Protein AF-A0A645BX93-F1 (afdb_monomer)

Secondary structure (DSSP, 8-state):
--------EEEEEEEEE-SSS-EEEEEEEEEHHHHHHHHHSGGGS--SSGGGHHHHHHHHHHHHHHHS------S-HHHHB-TTS-B--PPEEPPEEEEEEEEETTTTEEEEEEEEPTTS--HHHHHHTT---EEEEEEEEEEETTT-SBGGG-S--TTTSTT--EEEEEEEEEEEESS---

Structure (mmCIF, N/CA/C/O backbone):
data_AF-A0A645BX93-F1
#
_entry.id   AF-A0A645BX93-F1
#
loop_
_atom_site.group_PDB
_atom_site.id
_atom_site.type_symbol
_atom_site.label_atom_id
_atom_site.label_alt_id
_atom_site.label_comp_id
_atom_site.label_asym_id
_atom_site.label_entity_id
_atom_site.label_seq_id
_atom_site.pdbx_PDB_ins_code
_atom_site.Cartn_x
_atom_site.Cartn_y
_atom_site.Cartn_z
_atom_site.occupancy
_atom_site.B_iso_or_equiv
_atom_site.auth_seq_id
_atom_site.auth_comp_id
_atom_site.auth_asym_id
_atom_site.auth_atom_id
_atom_site.pdbx_PDB_model_num
ATOM 1 N N . MET A 1 1 ? -32.153 24.827 -11.943 1.00 32.56 1 MET A N 1
ATOM 2 C CA . MET A 1 1 ? -30.800 25.309 -11.587 1.00 32.56 1 MET A CA 1
ATOM 3 C C . MET A 1 1 ? -30.220 24.332 -10.576 1.00 32.56 1 MET A C 1
ATOM 5 O O . MET A 1 1 ? -30.596 24.395 -9.417 1.00 32.56 1 MET A O 1
ATOM 9 N N . GLY A 1 2 ? -29.426 23.358 -11.029 1.00 37.53 2 GLY A N 1
ATOM 10 C CA . GLY A 1 2 ? -28.787 22.378 -10.145 1.00 37.53 2 GLY A CA 1
ATOM 11 C C . GLY A 1 2 ? -27.535 22.984 -9.520 1.00 37.53 2 GLY A C 1
ATOM 12 O O . GLY A 1 2 ? -26.704 23.539 -10.239 1.00 37.53 2 GLY A O 1
ATOM 13 N N . ALA A 1 3 ? -27.425 22.930 -8.195 1.00 40.00 3 ALA A N 1
ATOM 14 C CA . ALA A 1 3 ? -26.205 23.313 -7.502 1.00 40.00 3 ALA A CA 1
ATOM 15 C C . ALA A 1 3 ? -25.051 22.420 -7.990 1.00 40.00 3 ALA A C 1
ATOM 17 O O . ALA A 1 3 ? -25.189 21.201 -8.059 1.00 40.00 3 ALA A O 1
ATOM 18 N N . LYS A 1 4 ? -23.920 23.030 -8.361 1.00 47.31 4 LYS A N 1
ATOM 19 C CA . LYS A 1 4 ? -22.664 22.316 -8.615 1.00 47.31 4 LYS A CA 1
ATOM 20 C C . LYS A 1 4 ? -22.201 21.709 -7.287 1.00 47.31 4 LYS A C 1
ATOM 22 O O . LYS A 1 4 ? -21.618 22.425 -6.477 1.00 47.31 4 LYS A O 1
ATOM 27 N N . GLY A 1 5 ? -22.506 20.432 -7.059 1.00 50.66 5 GLY A N 1
ATOM 28 C CA . GLY A 1 5 ? -22.047 19.681 -5.891 1.00 50.66 5 GLY A CA 1
ATOM 29 C C . GLY A 1 5 ? -20.522 19.699 -5.822 1.00 50.66 5 GLY A C 1
ATOM 30 O O . GLY A 1 5 ? -19.827 19.327 -6.769 1.00 50.66 5 GLY A O 1
ATOM 31 N N . THR A 1 6 ? -19.990 20.231 -4.731 1.00 53.94 6 THR A N 1
ATOM 32 C CA . THR A 1 6 ? -18.558 20.294 -4.452 1.00 53.94 6 THR A CA 1
ATOM 33 C C . THR A 1 6 ? -18.015 18.883 -4.239 1.00 53.94 6 THR A C 1
ATOM 35 O O . THR A 1 6 ? -18.402 18.209 -3.289 1.00 53.94 6 THR A O 1
ATOM 38 N N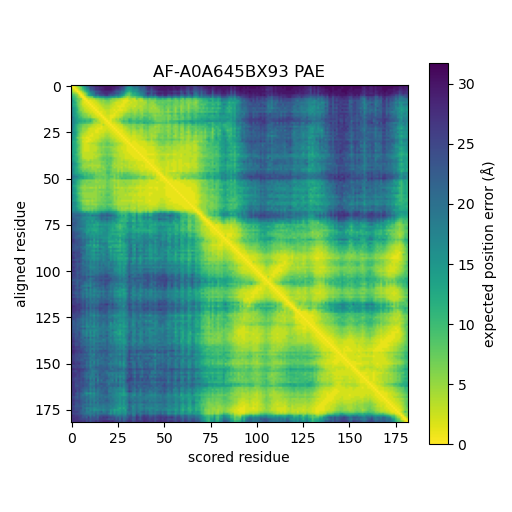 . ASN A 1 7 ? -17.099 18.448 -5.111 1.00 70.62 7 ASN A N 1
ATOM 39 C CA . ASN A 1 7 ? -16.466 17.127 -5.082 1.00 70.62 7 ASN A CA 1
ATOM 40 C C . ASN A 1 7 ? -15.439 17.012 -3.937 1.00 70.62 7 ASN A C 1
ATOM 42 O O . ASN A 1 7 ? -14.233 16.962 -4.165 1.00 70.62 7 ASN A O 1
ATOM 46 N N . TRP A 1 8 ? -15.907 17.109 -2.694 1.00 79.94 8 TRP A N 1
ATOM 47 C CA . TRP A 1 8 ? -15.068 17.106 -1.500 1.00 79.94 8 TRP A CA 1
ATOM 48 C C . TRP A 1 8 ? -15.120 15.727 -0.859 1.00 79.94 8 TRP A C 1
ATOM 50 O O . TRP A 1 8 ? -16.197 15.161 -0.663 1.00 79.94 8 TRP A O 1
ATOM 60 N N . THR A 1 9 ? -13.951 15.198 -0.516 1.00 78.25 9 THR A N 1
ATOM 61 C CA . THR A 1 9 ? -13.812 13.968 0.263 1.00 78.25 9 THR A CA 1
ATOM 62 C C . THR A 1 9 ? -13.388 14.305 1.683 1.00 78.25 9 THR A C 1
ATOM 64 O O . THR A 1 9 ? -12.537 15.174 1.878 1.00 78.25 9 THR A O 1
ATOM 67 N N . LEU A 1 10 ? -13.933 13.601 2.668 1.00 80.69 10 LEU A N 1
ATOM 68 C CA . LEU A 1 10 ? -13.544 13.729 4.071 1.00 80.69 10 LEU A CA 1
ATOM 69 C C . LEU A 1 10 ? -13.037 12.377 4.581 1.00 80.69 10 LEU A C 1
ATOM 71 O O . LEU A 1 10 ? -13.563 11.328 4.214 1.00 80.69 10 LEU A O 1
ATOM 75 N N . CYS A 1 11 ? -12.010 12.422 5.428 1.00 82.62 11 CYS A N 1
ATOM 76 C CA . CYS A 1 11 ? -11.501 11.279 6.173 1.00 82.62 11 CYS A CA 1
ATOM 77 C C . CYS A 1 11 ? -11.553 11.608 7.664 1.00 82.62 11 CYS A C 1
ATOM 79 O O . CYS A 1 11 ? -11.045 12.652 8.077 1.00 82.62 11 CYS A O 1
ATOM 81 N N . TYR A 1 12 ? -12.154 10.736 8.468 1.00 80.44 12 TYR A N 1
ATOM 82 C CA . TYR A 1 12 ? -12.154 10.873 9.920 1.00 80.44 12 TYR A CA 1
ATOM 83 C C . TYR A 1 12 ? -12.117 9.508 10.607 1.00 80.44 12 TYR A C 1
ATOM 85 O O . TYR A 1 12 ? -12.494 8.482 10.040 1.00 80.44 12 TYR A O 1
ATOM 93 N N . ASN A 1 13 ? -11.659 9.513 11.856 1.00 81.69 13 ASN A N 1
ATOM 94 C CA . ASN A 1 13 ? -11.632 8.341 12.717 1.00 81.69 13 ASN A CA 1
ATOM 95 C C . ASN A 1 13 ? -12.347 8.676 14.019 1.00 81.69 13 ASN A C 1
ATOM 97 O O . ASN A 1 13 ? -12.067 9.715 14.616 1.00 81.69 13 ASN A O 1
ATOM 101 N N . ILE A 1 14 ? -13.234 7.790 14.466 1.00 77.00 14 ILE A N 1
ATOM 102 C CA . ILE A 1 14 ? -13.830 7.871 15.799 1.00 77.00 14 ILE A CA 1
ATOM 103 C C . ILE A 1 14 ? -13.406 6.633 16.579 1.00 77.00 14 ILE A C 1
ATOM 105 O O . ILE A 1 14 ? -13.521 5.515 16.076 1.00 77.00 14 ILE A O 1
ATOM 109 N N . ALA A 1 15 ? -12.881 6.847 17.783 1.00 80.44 15 ALA A N 1
ATOM 110 C CA . ALA A 1 15 ? -12.444 5.792 18.684 1.00 80.44 15 ALA A CA 1
ATOM 111 C C . ALA A 1 15 ? -13.303 5.799 19.951 1.00 80.44 15 ALA A C 1
ATOM 113 O O . ALA A 1 15 ? -13.570 6.863 20.514 1.00 80.44 15 ALA A O 1
ATOM 114 N N . PHE A 1 16 ? -13.715 4.615 20.398 1.00 78.19 16 PHE A N 1
ATOM 115 C CA . PHE A 1 16 ? -14.495 4.425 21.616 1.00 78.19 16 PHE A CA 1
ATOM 116 C C . PHE A 1 16 ? -13.835 3.349 22.482 1.00 78.19 16 PHE A C 1
ATOM 118 O O . PHE A 1 16 ? -13.636 2.234 21.993 1.00 78.19 16 PHE A O 1
ATOM 125 N N . PRO A 1 17 ? -13.503 3.635 23.751 1.00 76.69 17 PRO A N 1
ATOM 126 C CA . PRO A 1 17 ? -12.975 2.619 24.650 1.00 76.69 17 PRO A CA 1
ATOM 127 C C . PRO A 1 17 ? -14.057 1.573 24.939 1.00 76.69 17 PRO A C 1
ATOM 129 O O . PRO A 1 17 ? -15.186 1.914 25.291 1.00 76.69 17 PRO A O 1
ATOM 132 N N . LEU A 1 18 ? -13.707 0.300 24.785 1.00 71.75 18 LEU A N 1
ATOM 133 C CA . LEU A 1 18 ? -14.564 -0.836 25.119 1.00 71.75 18 LEU A CA 1
ATOM 134 C C . LEU A 1 18 ? -14.339 -1.269 26.574 1.00 71.75 18 LEU A C 1
ATOM 136 O O . LEU A 1 18 ? -15.286 -1.534 27.309 1.00 71.75 18 LEU A O 1
ATOM 140 N N . ASP A 1 19 ? -13.069 -1.331 26.976 1.00 76.81 19 ASP A N 1
ATOM 141 C CA . ASP A 1 19 ? -12.594 -1.597 28.333 1.00 76.81 19 ASP A CA 1
ATOM 142 C C . ASP A 1 19 ? -11.183 -0.997 28.519 1.00 76.81 19 ASP A C 1
ATOM 144 O O . ASP A 1 19 ? -10.800 -0.090 27.781 1.00 76.81 19 ASP A O 1
ATOM 148 N N . LYS A 1 20 ? -10.421 -1.448 29.528 1.00 78.12 20 LYS A N 1
ATOM 149 C CA . LYS A 1 20 ? -9.085 -0.905 29.831 1.00 78.12 20 LYS A CA 1
ATOM 150 C C . LYS A 1 20 ? -8.070 -1.087 28.700 1.00 78.12 20 LYS A C 1
ATOM 152 O O . LYS A 1 20 ? -7.189 -0.242 28.580 1.00 78.12 20 LYS A O 1
ATOM 157 N N . ASP A 1 21 ? -8.197 -2.149 27.907 1.00 81.50 21 ASP A N 1
ATOM 158 C CA . ASP A 1 21 ? -7.158 -2.568 26.958 1.00 81.50 21 ASP A CA 1
ATOM 159 C C . ASP A 1 21 ? -7.658 -2.609 25.506 1.00 81.50 21 ASP A C 1
ATOM 161 O O . ASP A 1 21 ? -6.879 -2.854 24.583 1.00 81.50 21 ASP A O 1
ATOM 165 N N . ARG A 1 22 ? -8.958 -2.387 25.280 1.00 75.62 22 ARG A N 1
ATOM 166 C CA . ARG A 1 22 ? -9.585 -2.483 23.959 1.00 75.62 22 ARG A CA 1
ATOM 167 C C . ARG A 1 22 ? -10.363 -1.224 23.611 1.00 75.62 22 ARG A C 1
ATOM 169 O O . ARG A 1 22 ? -11.087 -0.672 24.435 1.00 75.62 22 ARG A O 1
ATOM 176 N N . GLU A 1 23 ? -10.287 -0.831 22.345 1.00 79.38 23 GLU A N 1
ATOM 177 C CA . GLU A 1 23 ? -11.099 0.233 21.756 1.00 79.38 23 GLU A CA 1
ATOM 178 C C . GLU A 1 23 ? -11.668 -0.201 20.403 1.00 79.38 23 GLU A C 1
ATOM 180 O O . GLU A 1 23 ? -11.079 -1.014 19.688 1.00 79.38 23 GLU A O 1
ATOM 185 N N . ILE A 1 24 ? -12.820 0.357 20.047 1.00 72.56 24 ILE A N 1
ATOM 186 C CA . ILE A 1 24 ? -13.409 0.238 18.717 1.00 72.56 24 ILE A CA 1
ATOM 187 C C . ILE A 1 24 ? -13.016 1.477 17.926 1.00 72.56 24 ILE A C 1
ATOM 189 O O . ILE A 1 24 ? -13.252 2.597 18.377 1.00 72.56 24 ILE A O 1
ATOM 193 N N . ARG A 1 25 ? -12.455 1.274 16.730 1.00 76.69 25 ARG A N 1
ATOM 194 C CA . ARG A 1 25 ? -12.182 2.345 15.769 1.00 76.69 25 ARG A CA 1
ATOM 195 C C . ARG A 1 25 ? -13.097 2.226 14.565 1.00 76.69 25 ARG A C 1
ATOM 197 O O . ARG A 1 25 ? -13.150 1.182 13.923 1.00 76.69 25 ARG A O 1
ATOM 204 N N . ILE A 1 26 ? -13.760 3.328 14.241 1.00 73.62 26 ILE A N 1
ATOM 205 C CA . ILE A 1 26 ? -14.519 3.493 13.006 1.00 73.62 26 ILE A CA 1
ATOM 206 C C . ILE A 1 26 ? -13.749 4.482 12.137 1.00 73.62 26 ILE A C 1
ATOM 208 O O . ILE A 1 26 ? -13.711 5.680 12.427 1.00 73.62 26 ILE A O 1
ATOM 212 N N . SER A 1 27 ? -13.120 3.964 11.087 1.00 78.81 27 SER A N 1
ATOM 213 C CA . SER A 1 27 ? -12.432 4.753 10.067 1.00 78.81 27 SER A CA 1
ATOM 214 C C . SER A 1 27 ? -13.376 4.995 8.903 1.00 78.81 27 SER A C 1
ATOM 216 O O . SER A 1 27 ? -13.900 4.046 8.325 1.00 78.81 27 SER A O 1
ATOM 218 N N . THR A 1 28 ? -13.599 6.260 8.560 1.00 78.50 28 THR A N 1
ATOM 219 C CA . THR A 1 28 ? -14.528 6.637 7.493 1.00 78.50 28 THR A CA 1
ATOM 220 C C . THR A 1 28 ? -13.816 7.506 6.466 1.00 78.50 28 THR A C 1
ATOM 222 O O . THR A 1 28 ? -13.159 8.481 6.828 1.00 78.50 28 THR A O 1
ATOM 225 N N . PHE A 1 29 ? -13.966 7.166 5.185 1.00 81.19 29 PHE A N 1
ATOM 226 C CA . PHE A 1 29 ? -13.483 7.948 4.050 1.00 81.19 29 PHE A CA 1
ATOM 227 C C . PHE A 1 29 ? -14.535 7.945 2.940 1.00 81.19 29 PHE A C 1
ATOM 229 O O . PHE A 1 29 ? -15.057 6.888 2.593 1.00 81.19 29 PHE A O 1
ATOM 236 N N . GLY A 1 30 ? -14.848 9.110 2.377 1.00 79.06 30 GLY A N 1
ATOM 237 C CA . GLY A 1 30 ? -15.792 9.189 1.265 1.00 79.06 30 GLY A CA 1
ATOM 238 C C . GLY A 1 30 ? -16.132 10.609 0.832 1.00 79.06 30 GLY A C 1
ATOM 239 O O . GLY A 1 30 ? -15.655 11.587 1.413 1.00 79.06 30 GLY A O 1
ATOM 240 N N . HIS A 1 31 ? -16.970 10.715 -0.200 1.00 84.31 31 HIS A N 1
ATOM 241 C CA . HIS A 1 31 ? -17.536 11.987 -0.647 1.00 84.31 31 HIS A CA 1
ATOM 242 C C . HIS A 1 31 ? -18.492 12.555 0.400 1.00 84.31 31 HIS A C 1
ATOM 244 O O . HIS A 1 31 ? -19.279 11.818 0.993 1.00 84.31 31 HIS A O 1
ATOM 250 N N . ILE A 1 32 ? -18.449 13.872 0.595 1.00 86.00 32 ILE A N 1
ATOM 251 C CA . ILE A 1 32 ? -19.186 14.547 1.667 1.00 86.00 32 ILE A CA 1
ATOM 252 C C . ILE A 1 32 ? -20.696 14.272 1.628 1.00 86.00 32 ILE A C 1
ATOM 254 O O . ILE A 1 32 ? -21.294 14.079 2.678 1.00 86.00 32 ILE A O 1
ATOM 258 N N . GLU A 1 33 ? -21.298 14.159 0.442 1.00 84.69 33 GLU A N 1
ATOM 259 C CA . GLU A 1 33 ? -22.726 13.846 0.281 1.00 84.69 33 GLU A CA 1
ATOM 260 C C . GLU A 1 33 ? -23.077 12.451 0.828 1.00 84.69 33 GLU A C 1
ATOM 262 O O . GLU A 1 33 ? -24.032 12.299 1.588 1.00 84.69 33 GLU A O 1
ATOM 267 N N . ALA A 1 34 ? -22.261 11.436 0.522 1.00 82.75 34 ALA A N 1
ATOM 268 C CA . ALA A 1 34 ? -22.441 10.085 1.057 1.00 82.75 34 ALA A CA 1
ATOM 269 C C . ALA A 1 34 ? -22.191 10.034 2.573 1.00 82.75 34 ALA A C 1
ATOM 271 O O . ALA A 1 34 ? -22.887 9.329 3.302 1.00 82.75 34 ALA A O 1
ATOM 272 N N . LEU A 1 35 ? -21.221 10.814 3.061 1.00 83.75 35 LEU A N 1
ATOM 273 C CA . LEU A 1 35 ? -20.906 10.886 4.486 1.00 83.75 35 LEU A CA 1
ATOM 274 C C . LEU A 1 35 ? -21.997 11.587 5.294 1.00 83.75 35 LEU A C 1
ATOM 276 O O . LEU A 1 35 ? -22.289 11.141 6.399 1.00 83.75 35 LEU A O 1
ATOM 280 N N . ILE A 1 36 ? -22.627 12.634 4.756 1.00 86.75 36 ILE A N 1
ATOM 281 C CA . ILE A 1 36 ? -23.789 13.273 5.386 1.00 86.75 36 ILE A CA 1
ATOM 282 C C . ILE A 1 36 ? -24.928 12.257 5.508 1.00 86.75 36 ILE A C 1
ATOM 284 O O . ILE A 1 36 ? -25.429 12.053 6.610 1.00 86.75 36 ILE A O 1
ATOM 288 N N . ASN A 1 37 ? -25.247 11.532 4.430 1.00 84.50 37 ASN A N 1
ATOM 289 C CA . ASN A 1 37 ? -26.279 10.489 4.462 1.00 84.50 37 ASN A CA 1
ATOM 290 C C . ASN A 1 37 ? -25.974 9.396 5.503 1.00 84.50 37 ASN A C 1
ATOM 292 O O . ASN A 1 37 ? -26.878 8.903 6.179 1.00 84.50 37 ASN A O 1
ATOM 296 N N . TRP A 1 38 ? -24.701 9.016 5.659 1.00 85.75 38 TRP A N 1
ATOM 297 C CA . TRP A 1 38 ? -24.277 8.088 6.708 1.00 85.75 38 TRP A CA 1
ATOM 298 C C . TRP A 1 38 ? -24.463 8.677 8.110 1.00 85.75 38 TRP A C 1
ATOM 300 O O . TRP A 1 38 ? -25.049 8.024 8.967 1.00 85.75 38 TRP A O 1
ATOM 310 N N . LEU A 1 39 ? -24.005 9.906 8.352 1.00 86.06 39 LEU A N 1
ATOM 311 C CA . LEU A 1 39 ? -24.077 10.563 9.662 1.00 86.06 39 LEU A CA 1
ATOM 312 C C . LEU A 1 39 ? -25.514 10.885 10.102 1.00 86.06 39 LEU A C 1
ATOM 314 O O . LEU A 1 39 ? -25.800 10.932 11.300 1.00 86.06 39 LEU A O 1
ATOM 318 N N . GLU A 1 40 ? -26.430 11.082 9.156 1.00 88.44 40 GLU A N 1
ATOM 319 C CA . GLU A 1 40 ? -27.862 11.234 9.432 1.00 88.44 40 GLU A CA 1
ATOM 320 C C . GLU A 1 40 ? -28.545 9.897 9.758 1.00 88.44 40 GLU A C 1
ATOM 322 O O . GLU A 1 40 ? -29.590 9.877 10.416 1.00 88.44 40 GLU A O 1
ATOM 327 N N . ASN A 1 41 ? -27.946 8.765 9.372 1.00 87.31 41 ASN A N 1
ATOM 328 C CA . ASN A 1 41 ? -28.468 7.445 9.696 1.00 87.31 41 ASN A CA 1
ATOM 329 C C . ASN A 1 41 ? -28.316 7.158 11.204 1.00 87.31 41 ASN A C 1
ATOM 331 O O . ASN A 1 41 ? -27.206 7.257 11.733 1.00 87.31 41 ASN A O 1
ATOM 335 N N . PRO A 1 42 ? -29.378 6.721 11.911 1.00 90.31 42 PRO A N 1
ATOM 336 C CA . PRO A 1 42 ? -29.292 6.316 13.315 1.00 90.31 42 PRO A CA 1
ATOM 337 C C . PRO A 1 42 ? -28.218 5.257 13.610 1.00 90.31 42 PRO A C 1
ATOM 339 O O . PRO A 1 42 ? -27.660 5.250 14.704 1.00 90.31 42 PRO A O 1
ATOM 342 N N . LEU A 1 43 ? -27.895 4.394 12.642 1.00 89.12 43 LEU A N 1
ATOM 343 C CA . LEU A 1 43 ? -26.857 3.365 12.751 1.00 89.12 43 LEU A CA 1
ATOM 344 C C . LEU A 1 43 ? -25.438 3.934 12.857 1.00 89.12 43 LEU A C 1
ATOM 346 O O . LEU A 1 43 ? -24.554 3.229 13.336 1.00 89.12 43 LEU A O 1
ATOM 350 N N . SER A 1 44 ? -25.215 5.200 12.490 1.00 86.31 44 SER A N 1
ATOM 351 C CA . SER A 1 44 ? -23.925 5.877 12.694 1.00 86.31 44 SER A CA 1
ATOM 352 C C . SER A 1 44 ? -23.592 6.128 14.167 1.00 86.31 44 SER A C 1
ATOM 354 O O . SER A 1 44 ? -22.459 6.480 14.495 1.00 86.31 44 SER A O 1
ATOM 356 N N . ARG A 1 45 ? -24.565 5.938 15.067 1.00 86.56 45 ARG A N 1
ATOM 357 C CA . ARG A 1 45 ? -24.418 6.129 16.509 1.00 86.56 45 ARG A CA 1
ATOM 358 C C . ARG A 1 45 ? -24.205 4.768 17.179 1.00 86.56 45 ARG A C 1
ATOM 360 O O . ARG A 1 45 ? -25.156 3.986 17.238 1.00 86.56 45 ARG A O 1
ATOM 367 N N . PRO A 1 46 ? -22.996 4.461 17.681 1.00 84.38 46 PRO A N 1
ATOM 368 C CA . PRO A 1 46 ? -22.764 3.208 18.387 1.00 84.38 46 PRO A CA 1
ATOM 369 C C . PRO A 1 46 ? -23.536 3.167 19.715 1.00 84.38 46 PRO A C 1
ATOM 371 O O . PRO A 1 46 ? -23.737 4.213 20.343 1.00 84.38 46 PRO A O 1
ATOM 374 N N . PRO A 1 47 ? -23.971 1.978 20.167 1.00 85.00 47 PRO A N 1
ATOM 375 C CA . PRO A 1 47 ? -24.602 1.816 21.465 1.00 85.00 47 PRO A CA 1
ATOM 376 C C . PRO A 1 47 ? -23.597 2.072 22.589 1.00 85.00 47 PRO A C 1
ATOM 378 O O . PRO A 1 47 ? -22.400 1.815 22.462 1.00 85.00 47 PRO A O 1
ATOM 381 N N . ILE A 1 48 ? -24.109 2.559 23.717 1.00 81.94 48 ILE A N 1
ATOM 382 C CA . ILE A 1 48 ? -23.304 2.858 24.910 1.00 81.94 48 ILE A CA 1
ATOM 383 C C . ILE A 1 48 ? -23.000 1.570 25.694 1.00 81.94 48 ILE A C 1
ATOM 385 O O . ILE A 1 48 ? -21.996 1.481 26.397 1.00 81.94 48 ILE A O 1
ATOM 389 N N . LEU A 1 49 ? -23.868 0.560 25.581 1.00 81.88 49 LEU A N 1
ATOM 390 C CA . LEU A 1 49 ? -23.746 -0.697 26.308 1.00 81.88 49 LEU A CA 1
ATOM 391 C C . LEU A 1 49 ? -22.918 -1.707 25.513 1.00 81.88 49 LEU A C 1
ATOM 393 O O . LEU A 1 49 ? -23.237 -2.038 24.371 1.00 81.88 49 LEU A O 1
ATOM 397 N N . SER A 1 50 ? -21.890 -2.266 26.153 1.00 74.31 50 SER A N 1
ATOM 398 C CA . SER A 1 50 ? -20.979 -3.222 25.515 1.00 74.31 50 SER A CA 1
ATOM 399 C C . SER A 1 50 ? -21.686 -4.474 24.980 1.00 74.31 50 SER A C 1
ATOM 401 O O . SER A 1 50 ? -21.317 -4.982 23.923 1.00 74.31 50 SER A O 1
ATOM 403 N N . GLY A 1 51 ? -22.739 -4.934 25.664 1.00 81.50 51 GLY A N 1
ATOM 404 C CA . GLY A 1 51 ? -23.546 -6.088 25.252 1.00 81.50 51 GLY A CA 1
ATOM 405 C C . GLY A 1 51 ? -24.362 -5.875 23.972 1.00 81.50 51 GLY A C 1
ATOM 406 O O . GLY A 1 51 ? -24.803 -6.847 23.367 1.00 81.50 51 GLY A O 1
ATOM 407 N N . GLU A 1 52 ? -24.544 -4.629 23.530 1.00 87.56 52 GLU A N 1
ATOM 408 C CA . GLU A 1 52 ? -25.321 -4.292 22.330 1.00 87.56 52 GLU A CA 1
ATOM 409 C C . GLU A 1 52 ? -24.441 -4.095 21.088 1.00 87.56 52 GLU A C 1
ATOM 411 O O . GLU A 1 52 ? -24.950 -4.053 19.966 1.00 87.56 52 GLU A O 1
ATOM 416 N N . LEU A 1 53 ? -23.118 -3.994 21.266 1.00 81.62 53 LEU A N 1
ATOM 417 C CA . LEU A 1 53 ? -22.188 -3.667 20.185 1.00 81.62 53 LEU A CA 1
ATOM 418 C C . LEU A 1 53 ? -22.183 -4.707 19.073 1.00 81.62 53 LEU A C 1
ATOM 420 O O . LEU A 1 53 ? -22.148 -4.327 17.906 1.00 81.62 53 LEU A O 1
ATOM 424 N N . GLN A 1 54 ? -22.254 -5.999 19.399 1.00 80.69 54 GLN A N 1
ATOM 425 C CA . GLN A 1 54 ? -22.273 -7.047 18.377 1.00 80.69 54 GLN A CA 1
ATOM 426 C C . GLN A 1 54 ? -23.492 -6.894 17.454 1.00 80.69 54 GLN A C 1
ATOM 428 O O . GLN A 1 54 ? -23.334 -6.758 16.243 1.00 80.69 54 GLN A O 1
ATOM 433 N N . ALA A 1 55 ? -24.692 -6.825 18.035 1.00 87.38 55 ALA A N 1
ATOM 434 C CA . ALA A 1 55 ? -25.936 -6.680 17.283 1.00 87.38 55 ALA A CA 1
ATOM 435 C C . ALA A 1 55 ? -25.995 -5.356 16.502 1.00 87.38 55 ALA A C 1
ATOM 437 O O . ALA A 1 55 ? -26.542 -5.298 15.401 1.00 87.38 55 ALA A O 1
ATOM 438 N N . TRP A 1 56 ? -25.435 -4.274 17.051 1.00 89.44 56 TRP A N 1
ATOM 439 C CA . TRP A 1 56 ? -25.289 -3.015 16.321 1.00 89.44 56 TRP A CA 1
ATOM 440 C C . TRP A 1 56 ? -24.336 -3.149 15.126 1.00 89.44 56 TRP A C 1
ATOM 442 O O . TRP A 1 56 ? -24.676 -2.699 14.033 1.00 89.44 56 TRP A O 1
ATOM 452 N N . THR A 1 57 ? -23.189 -3.809 15.302 1.00 82.12 57 THR A N 1
ATOM 453 C CA . THR A 1 57 ? -22.195 -4.001 14.233 1.00 82.12 57 THR A CA 1
ATOM 454 C C . THR A 1 57 ? -22.785 -4.807 13.076 1.00 82.12 57 THR A C 1
ATOM 456 O O . THR A 1 57 ? -22.590 -4.443 11.921 1.00 82.12 57 THR A O 1
ATOM 459 N N . GLU A 1 58 ? -23.570 -5.849 13.367 1.00 86.56 58 GLU A N 1
ATOM 460 C CA . GLU A 1 58 ? -24.287 -6.634 12.350 1.00 86.56 58 GLU A CA 1
ATOM 461 C C . GLU A 1 58 ? -25.260 -5.758 11.538 1.00 86.56 58 GLU A C 1
ATOM 463 O O . GLU A 1 58 ? -25.220 -5.769 10.309 1.00 86.56 58 GLU A O 1
ATOM 468 N N . LYS A 1 59 ? -26.045 -4.894 12.202 1.00 91.25 59 LYS A N 1
ATOM 469 C CA . LYS A 1 59 ? -26.946 -3.943 11.521 1.00 91.25 59 LYS A CA 1
ATOM 470 C C . LYS A 1 59 ? -26.199 -2.928 10.656 1.00 91.25 59 LYS A C 1
ATOM 472 O O . LYS A 1 59 ? -26.683 -2.569 9.584 1.00 91.25 59 LYS A O 1
ATOM 477 N N . VAL A 1 60 ? -25.043 -2.444 11.117 1.00 86.75 60 VAL A N 1
ATOM 478 C CA . VAL A 1 60 ? -24.186 -1.546 10.327 1.00 86.75 60 VAL A CA 1
ATOM 479 C C . VAL A 1 60 ? -23.687 -2.263 9.075 1.00 86.75 60 VAL A C 1
ATOM 481 O O . VAL A 1 60 ? -23.791 -1.708 7.984 1.00 86.75 60 VAL A O 1
ATOM 484 N N . VAL A 1 61 ? -23.201 -3.501 9.205 1.00 82.06 61 VAL A N 1
ATOM 485 C CA . VAL A 1 61 ? -22.735 -4.313 8.070 1.00 82.06 61 VAL A CA 1
ATOM 486 C C . VAL A 1 61 ? -23.849 -4.515 7.042 1.00 82.06 61 VAL A C 1
ATOM 488 O O . VAL A 1 61 ? -23.618 -4.292 5.853 1.00 82.06 61 VAL A O 1
ATOM 491 N N . ASP A 1 62 ? -25.055 -4.874 7.483 1.00 86.81 62 ASP A N 1
ATOM 492 C CA . ASP A 1 62 ? -26.203 -5.067 6.592 1.00 86.81 62 ASP A CA 1
ATOM 493 C C . ASP A 1 62 ? -26.605 -3.770 5.884 1.00 86.81 62 ASP A C 1
ATOM 495 O O . ASP A 1 62 ? -26.858 -3.768 4.679 1.00 86.81 62 ASP A O 1
ATOM 499 N N . PHE A 1 63 ? -26.626 -2.643 6.602 1.00 86.94 63 PHE A N 1
ATOM 500 C CA . PHE A 1 63 ? -26.893 -1.342 5.995 1.00 86.94 63 PHE A CA 1
ATOM 501 C C . PHE A 1 63 ? -25.863 -1.002 4.914 1.00 86.94 63 PHE A C 1
ATOM 503 O O . PHE A 1 63 ? -26.248 -0.623 3.806 1.00 86.94 63 PHE A O 1
ATOM 510 N N . LEU A 1 64 ? -24.568 -1.155 5.210 1.00 81.69 64 LEU A N 1
ATOM 511 C CA . LEU A 1 64 ? -23.498 -0.832 4.266 1.00 81.69 64 LEU A CA 1
ATOM 512 C C . LEU A 1 64 ? -23.565 -1.715 3.013 1.00 81.69 64 LEU A C 1
ATOM 514 O O . LEU A 1 64 ? -23.477 -1.183 1.909 1.00 81.69 64 LEU A O 1
ATOM 518 N N . ARG A 1 65 ? -23.792 -3.028 3.175 1.00 79.31 65 ARG A N 1
ATOM 519 C CA . ARG A 1 65 ? -23.935 -3.986 2.062 1.00 79.31 65 ARG A CA 1
ATOM 520 C C . ARG A 1 65 ? -25.126 -3.693 1.153 1.00 79.31 65 ARG A C 1
ATOM 522 O O . ARG A 1 65 ? -25.037 -3.922 -0.045 1.00 79.31 65 ARG A O 1
ATOM 529 N N . ASN A 1 66 ? -26.237 -3.225 1.720 1.00 84.44 66 ASN A N 1
ATOM 530 C CA . ASN A 1 66 ? -27.466 -2.976 0.962 1.00 84.44 66 ASN A CA 1
ATOM 531 C C . ASN A 1 66 ? -27.528 -1.569 0.348 1.00 84.44 66 ASN A C 1
ATOM 533 O O . ASN A 1 66 ? -28.247 -1.359 -0.625 1.00 84.44 66 ASN A O 1
ATOM 537 N N . THR A 1 67 ? -26.819 -0.599 0.931 1.00 83.12 67 THR A N 1
ATOM 538 C CA . THR A 1 67 ? -26.872 0.811 0.502 1.00 83.12 67 THR A CA 1
ATOM 539 C C . THR A 1 67 ? -25.858 1.115 -0.585 1.00 83.12 67 THR A C 1
ATOM 541 O O . THR A 1 67 ? -26.1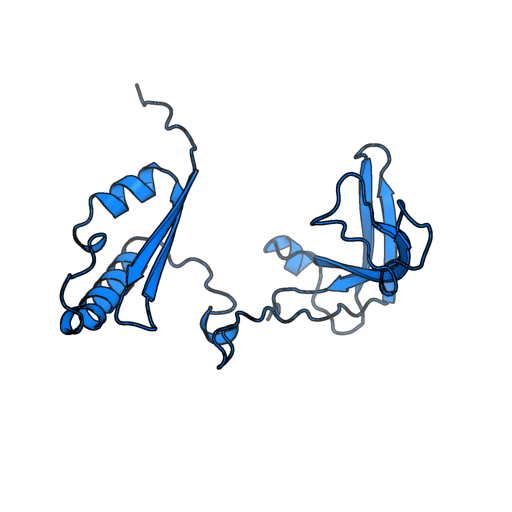54 1.859 -1.519 1.00 83.12 67 THR A O 1
ATOM 544 N N . TYR A 1 68 ? -24.654 0.565 -0.454 1.00 76.75 68 TYR A N 1
ATOM 545 C CA . TYR A 1 68 ? -23.573 0.820 -1.387 1.00 76.75 68 TYR A CA 1
ATOM 546 C C . TYR A 1 68 ? -23.391 -0.403 -2.280 1.00 76.75 68 TYR A C 1
ATOM 548 O O . TYR A 1 68 ? -23.399 -1.522 -1.764 1.00 76.75 68 TYR A O 1
ATOM 556 N N . PRO A 1 69 ? -23.237 -0.220 -3.605 1.00 72.44 69 PRO A N 1
ATOM 557 C CA . PRO A 1 69 ? -22.907 -1.332 -4.482 1.00 72.44 69 PRO A CA 1
ATOM 558 C C . PRO A 1 69 ? -21.652 -2.020 -3.948 1.00 72.44 69 PRO A C 1
ATOM 560 O O . PRO A 1 69 ? -20.727 -1.340 -3.495 1.00 72.44 69 PRO A O 1
ATOM 563 N N . GLU A 1 70 ? -21.654 -3.354 -3.971 1.00 67.50 70 GLU A N 1
ATOM 564 C CA . GLU A 1 70 ? -20.518 -4.157 -3.533 1.00 67.50 70 GLU A CA 1
ATOM 565 C C . GLU A 1 70 ? -19.270 -3.651 -4.261 1.00 67.50 70 GLU A C 1
ATOM 567 O O . GLU A 1 70 ? -19.141 -3.776 -5.481 1.00 67.50 70 GLU A O 1
ATOM 572 N N . ASN A 1 71 ? -18.389 -2.983 -3.515 1.00 61.03 71 ASN A N 1
ATOM 573 C CA . ASN A 1 71 ? -17.083 -2.642 -4.038 1.00 61.03 71 ASN A CA 1
ATOM 574 C C . ASN A 1 71 ? -16.294 -3.945 -4.138 1.00 61.03 71 ASN A C 1
ATOM 576 O O . ASN A 1 71 ? -16.519 -4.864 -3.350 1.00 61.03 71 ASN A O 1
ATOM 580 N N . ILE A 1 72 ? -15.383 -4.020 -5.100 1.00 62.91 72 ILE A N 1
ATOM 581 C CA . ILE A 1 72 ? -14.537 -5.187 -5.323 1.00 62.91 72 ILE A CA 1
ATOM 582 C C . ILE A 1 72 ? -13.695 -5.403 -4.050 1.00 62.91 72 ILE A C 1
ATOM 584 O O . ILE A 1 72 ? -12.642 -4.797 -3.879 1.00 62.91 72 ILE A O 1
ATOM 588 N N . ASP A 1 73 ? -14.188 -6.232 -3.122 1.00 61.97 73 ASP A N 1
ATOM 589 C CA . ASP A 1 73 ? -13.499 -6.633 -1.888 1.00 61.97 73 ASP A CA 1
ATOM 590 C C . ASP A 1 73 ? -12.495 -7.733 -2.236 1.00 61.97 73 ASP A C 1
ATOM 592 O O . ASP A 1 73 ? -12.674 -8.921 -1.942 1.00 61.97 73 ASP A O 1
ATOM 596 N N . HIS A 1 74 ? -11.467 -7.331 -2.982 1.00 62.00 74 HIS A N 1
ATOM 597 C CA . HIS A 1 74 ? -10.426 -8.220 -3.451 1.00 62.00 74 HIS A CA 1
ATOM 598 C C . HIS A 1 74 ? -9.036 -7.609 -3.226 1.00 62.00 74 HIS A C 1
ATOM 600 O O . HIS A 1 74 ? -8.758 -6.545 -3.776 1.00 62.00 74 HIS A O 1
ATOM 606 N N . PRO A 1 75 ? -8.154 -8.282 -2.465 1.00 65.81 75 PRO A N 1
ATOM 607 C CA . PRO A 1 75 ? -8.435 -9.459 -1.638 1.00 65.81 75 PRO A CA 1
ATOM 608 C C . PRO A 1 75 ? -9.310 -9.095 -0.421 1.00 65.81 75 PRO A C 1
ATOM 610 O O . PRO A 1 75 ? -9.149 -8.023 0.156 1.00 65.81 75 PRO A O 1
ATOM 613 N N . LYS A 1 76 ? -10.196 -10.006 0.019 1.00 72.94 76 LYS A N 1
ATOM 614 C CA . LYS A 1 76 ? -11.035 -9.787 1.217 1.00 72.94 76 LYS A CA 1
ATOM 615 C C . LYS A 1 76 ? -10.183 -9.360 2.407 1.00 72.94 76 LYS A C 1
ATOM 617 O O . LYS A 1 76 ? -9.189 -10.032 2.687 1.00 72.94 76 LYS A O 1
ATOM 622 N N . ILE A 1 77 ? -10.583 -8.345 3.174 1.00 75.19 77 ILE A N 1
ATOM 623 C CA . ILE A 1 77 ? -9.754 -7.815 4.280 1.00 75.19 77 ILE A CA 1
ATOM 624 C C . ILE A 1 77 ? -9.290 -8.895 5.279 1.00 75.19 77 ILE A C 1
ATOM 626 O O . ILE A 1 77 ? -8.137 -8.913 5.705 1.00 75.19 77 ILE A O 1
ATOM 630 N N . PHE A 1 78 ? -10.147 -9.870 5.596 1.00 79.19 78 PHE A N 1
ATOM 631 C CA . PHE A 1 78 ? -9.798 -10.980 6.491 1.00 79.19 78 PHE A CA 1
ATOM 632 C C . PHE A 1 78 ? -8.786 -11.967 5.897 1.00 79.19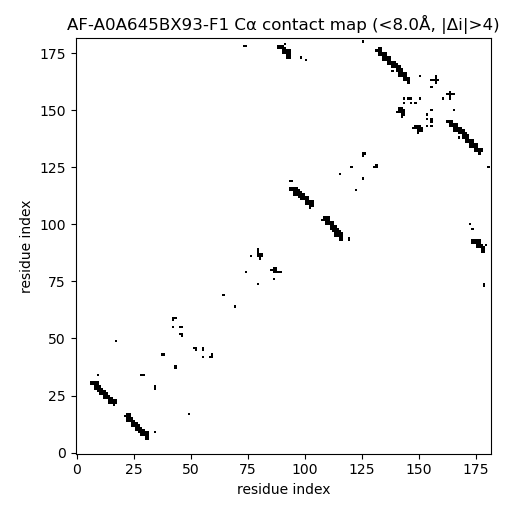 78 PHE A C 1
ATOM 634 O O . PHE A 1 78 ? -8.134 -12.687 6.643 1.00 79.19 78 PHE A O 1
ATOM 641 N N . SER A 1 79 ? -8.628 -11.998 4.573 1.00 78.56 79 SER A N 1
ATOM 642 C CA . SER A 1 79 ? -7.598 -12.807 3.910 1.00 78.56 79 SER A CA 1
ATOM 643 C C . SER A 1 79 ? -6.197 -12.197 4.031 1.00 78.56 79 SER A C 1
ATOM 645 O O . SER A 1 79 ? -5.207 -12.922 3.940 1.00 78.56 79 SER A O 1
ATOM 647 N N . ILE A 1 80 ? -6.113 -10.884 4.282 1.00 77.94 80 ILE A N 1
ATOM 648 C CA . ILE A 1 80 ? -4.854 -10.162 4.505 1.00 77.94 80 ILE A CA 1
ATOM 649 C C . ILE A 1 80 ? -4.610 -9.840 5.984 1.00 77.94 80 ILE A C 1
ATOM 651 O O . ILE A 1 80 ? -3.507 -9.442 6.342 1.00 77.94 80 ILE A O 1
ATOM 655 N N . LEU A 1 81 ? -5.591 -10.027 6.869 1.00 81.31 81 LEU A N 1
ATOM 656 C CA . LEU A 1 81 ? -5.426 -9.831 8.309 1.00 81.31 81 LEU A CA 1
ATOM 657 C C . LEU A 1 81 ? -4.708 -11.032 8.946 1.00 81.31 81 LEU A C 1
ATOM 659 O O . LEU A 1 81 ? -5.215 -12.152 8.960 1.00 81.31 81 LEU A O 1
ATOM 663 N N . MET A 1 82 ? -3.522 -10.801 9.506 1.00 80.44 82 MET A N 1
ATOM 664 C CA . MET A 1 82 ? -2.783 -11.798 10.280 1.00 80.44 82 MET A CA 1
ATOM 665 C C . MET A 1 82 ? -3.442 -12.040 11.645 1.00 80.44 82 MET A C 1
ATOM 667 O O . MET A 1 82 ? -4.117 -11.167 12.186 1.00 80.44 82 MET A O 1
ATOM 671 N N . THR A 1 83 ? -3.158 -13.188 12.271 1.00 78.38 83 THR A N 1
ATOM 672 C CA . THR A 1 83 ? -3.623 -13.509 13.638 1.00 78.38 83 THR A CA 1
ATOM 673 C C . THR A 1 83 ? -3.154 -12.505 14.697 1.00 78.38 83 THR A C 1
ATOM 675 O O . THR A 1 83 ? -3.780 -12.383 15.743 1.00 78.38 83 THR A O 1
ATOM 678 N N . SER A 1 84 ? -2.080 -11.761 14.421 1.00 79.62 84 SER A N 1
ATOM 679 C CA . SER A 1 84 ? -1.581 -10.660 15.250 1.00 79.62 84 SER A CA 1
ATOM 680 C C . SER A 1 84 ? -2.381 -9.356 15.118 1.00 79.62 84 SER A C 1
ATOM 682 O O . SER A 1 84 ? -2.072 -8.392 15.811 1.00 79.62 84 SER A O 1
ATOM 684 N N . GLY A 1 85 ? -3.359 -9.286 14.210 1.00 72.06 85 GLY A N 1
ATOM 685 C CA . GLY A 1 85 ? -4.081 -8.057 13.871 1.00 72.06 85 GLY A CA 1
ATOM 686 C C . GLY A 1 85 ? -3.362 -7.157 12.855 1.00 72.06 85 GLY A C 1
ATOM 687 O O . GLY A 1 85 ? -3.851 -6.076 12.542 1.00 72.06 85 GLY A O 1
ATOM 688 N N . ILE A 1 86 ? -2.213 -7.584 12.318 1.00 77.75 86 ILE A N 1
ATOM 689 C CA . ILE A 1 86 ? -1.472 -6.849 11.281 1.00 77.75 86 ILE A CA 1
ATOM 690 C C . ILE A 1 86 ? -2.094 -7.126 9.908 1.00 77.75 86 ILE A C 1
ATOM 692 O O . ILE A 1 86 ? -2.279 -8.282 9.537 1.00 77.75 86 ILE A O 1
ATOM 696 N N . LEU A 1 87 ? -2.363 -6.081 9.123 1.00 75.56 87 LEU A N 1
ATOM 697 C CA . LEU A 1 87 ? -2.714 -6.224 7.708 1.00 75.56 87 LEU A CA 1
ATOM 698 C C . LEU A 1 87 ? -1.449 -6.512 6.886 1.00 75.56 87 LEU A C 1
ATOM 700 O O . LEU A 1 87 ? -0.528 -5.696 6.840 1.00 75.56 87 LEU A O 1
ATOM 704 N N . LEU A 1 88 ? -1.407 -7.669 6.232 1.00 79.56 88 LEU A N 1
ATOM 705 C CA . LEU A 1 88 ? -0.306 -8.132 5.396 1.00 79.56 88 LEU A CA 1
ATOM 706 C C . LEU A 1 88 ? -0.722 -8.176 3.926 1.00 79.56 88 LEU A C 1
ATOM 708 O O . LEU A 1 88 ? -1.376 -9.113 3.471 1.00 79.56 88 LEU A O 1
ATOM 712 N N . ILE A 1 89 ? -0.235 -7.208 3.156 1.00 79.38 89 ILE A N 1
ATOM 713 C CA . ILE A 1 89 ? -0.323 -7.232 1.694 1.00 79.38 89 ILE A CA 1
ATOM 714 C C . ILE A 1 89 ? 0.917 -7.956 1.165 1.00 79.38 89 ILE A C 1
ATOM 716 O O . ILE A 1 89 ? 2.036 -7.435 1.228 1.00 79.38 89 ILE A O 1
ATOM 720 N N . LYS A 1 90 ? 0.732 -9.186 0.677 1.00 78.62 90 LYS A N 1
ATOM 721 C CA . LYS A 1 90 ? 1.828 -9.982 0.114 1.00 78.62 90 LYS A CA 1
ATOM 722 C C . LYS A 1 90 ? 2.200 -9.441 -1.258 1.00 78.62 90 LYS A C 1
ATOM 724 O O . LYS A 1 90 ? 1.366 -9.383 -2.150 1.00 78.62 90 LYS A O 1
ATOM 729 N N . ARG A 1 91 ? 3.477 -9.115 -1.439 1.00 85.06 91 ARG A N 1
ATOM 730 C CA . ARG A 1 91 ? 4.019 -8.725 -2.742 1.00 85.06 91 ARG A CA 1
ATOM 731 C C . ARG A 1 91 ? 4.559 -9.963 -3.449 1.00 85.06 91 ARG A C 1
ATOM 733 O O . ARG A 1 91 ? 5.412 -10.648 -2.884 1.00 85.06 91 ARG A O 1
ATOM 740 N N . LYS A 1 92 ? 4.094 -10.246 -4.668 1.00 85.81 92 LYS A N 1
ATOM 741 C CA . LYS A 1 92 ? 4.693 -11.272 -5.539 1.00 85.81 92 LYS A CA 1
ATOM 742 C C . LYS A 1 92 ? 5.629 -10.569 -6.514 1.00 85.81 92 LYS A C 1
ATOM 744 O O . LYS A 1 92 ? 5.188 -9.704 -7.263 1.00 85.81 92 LYS A O 1
ATOM 749 N N . ARG A 1 93 ? 6.915 -10.919 -6.506 1.00 88.81 93 ARG A N 1
ATOM 750 C CA . ARG A 1 93 ? 7.848 -10.421 -7.524 1.00 88.81 93 ARG A CA 1
ATOM 751 C C . ARG A 1 93 ? 7.373 -10.885 -8.901 1.00 88.81 93 ARG A C 1
ATOM 753 O O . ARG A 1 93 ? 6.991 -12.042 -9.053 1.00 88.81 93 ARG A O 1
ATOM 760 N N . ILE A 1 94 ? 7.396 -9.976 -9.867 1.00 89.69 94 ILE A N 1
ATOM 761 C CA . ILE A 1 94 ? 7.092 -10.303 -11.257 1.00 89.69 94 ILE A CA 1
ATOM 762 C C . ILE A 1 94 ? 8.352 -10.897 -11.866 1.00 89.69 94 ILE A C 1
ATOM 764 O O . ILE A 1 94 ? 9.409 -10.259 -11.854 1.00 89.69 94 ILE A O 1
ATOM 768 N N . GLU A 1 95 ? 8.243 -12.118 -12.378 1.00 89.06 95 GLU A N 1
ATOM 769 C CA . GLU A 1 95 ? 9.314 -12.710 -13.166 1.00 89.06 95 GLU A CA 1
ATOM 770 C C . GLU A 1 95 ? 9.337 -12.033 -14.535 1.00 89.06 95 GLU A C 1
ATOM 772 O O . GLU A 1 95 ? 8.331 -11.977 -15.243 1.00 89.06 95 GLU A O 1
ATOM 777 N N . THR A 1 96 ? 10.486 -11.471 -14.899 1.00 89.50 96 THR A N 1
ATOM 778 C CA . THR A 1 96 ? 10.656 -10.712 -16.142 1.00 89.50 96 THR A CA 1
ATOM 779 C C . THR A 1 96 ? 11.817 -11.271 -16.942 1.00 89.50 96 THR A C 1
ATOM 781 O O . THR A 1 96 ? 12.902 -11.455 -16.388 1.00 89.50 96 THR A O 1
ATOM 784 N N . LYS A 1 97 ? 11.634 -11.445 -18.253 1.00 90.62 97 LYS A N 1
ATOM 785 C CA . LYS A 1 97 ? 12.741 -11.714 -19.187 1.00 90.62 97 LYS A CA 1
ATOM 786 C C . LYS A 1 97 ? 13.644 -10.496 -19.318 1.00 90.62 97 LYS A C 1
ATOM 788 O O . LYS A 1 97 ? 14.865 -10.617 -19.358 1.00 90.62 97 LYS A O 1
ATOM 793 N N . SER A 1 98 ? 13.031 -9.316 -19.359 1.00 90.44 98 SER A N 1
ATOM 794 C CA . SER A 1 98 ? 13.735 -8.041 -19.381 1.00 90.44 98 SER A CA 1
ATOM 795 C C . SER A 1 98 ? 12.992 -7.000 -18.551 1.00 90.44 98 SER A C 1
ATOM 797 O O . SER A 1 98 ? 11.763 -6.959 -18.527 1.00 90.44 98 SER A O 1
ATOM 799 N N . PHE A 1 99 ? 13.747 -6.161 -17.844 1.00 91.38 99 PHE A N 1
ATOM 800 C CA . PHE A 1 99 ? 13.205 -5.070 -17.045 1.00 91.38 99 PHE A CA 1
ATOM 801 C C . PHE A 1 99 ? 14.188 -3.903 -17.023 1.00 91.38 99 PHE A C 1
ATOM 803 O O . PHE A 1 99 ? 15.372 -4.082 -16.731 1.00 91.38 99 PHE A O 1
ATOM 810 N N . GLN A 1 100 ? 13.707 -2.712 -17.366 1.00 91.81 100 GLN A N 1
ATOM 811 C CA . GLN A 1 100 ? 14.513 -1.501 -17.464 1.00 91.81 100 GLN A CA 1
ATOM 812 C C . GLN A 1 100 ? 13.734 -0.309 -16.921 1.00 91.81 100 GLN A C 1
ATOM 814 O O . GLN A 1 100 ? 12.559 -0.140 -17.236 1.00 91.81 100 GLN A O 1
ATOM 819 N N . ILE A 1 101 ? 14.416 0.536 -16.149 1.00 91.31 101 ILE A N 1
ATOM 820 C CA . ILE A 1 101 ? 13.924 1.857 -15.754 1.00 91.31 101 ILE A CA 1
ATOM 821 C C . ILE A 1 101 ? 14.527 2.896 -16.695 1.00 91.31 101 ILE A C 1
ATOM 823 O O . ILE A 1 101 ? 15.731 2.885 -16.949 1.00 91.31 101 ILE A O 1
ATOM 827 N N . ILE A 1 102 ? 13.685 3.787 -17.202 1.00 92.00 102 ILE A N 1
ATOM 828 C CA . ILE A 1 102 ? 14.031 4.835 -18.156 1.00 92.00 102 ILE A CA 1
ATOM 829 C C . ILE A 1 102 ? 13.729 6.175 -17.488 1.00 92.00 102 ILE A C 1
ATOM 831 O O . ILE A 1 102 ? 12.635 6.391 -16.977 1.00 92.00 102 ILE A O 1
ATOM 835 N N . GLU A 1 103 ? 14.695 7.085 -17.463 1.00 89.75 103 GLU A N 1
ATOM 836 C CA . GLU A 1 103 ? 14.452 8.449 -16.994 1.00 89.75 103 GLU A CA 1
ATOM 837 C C . GLU A 1 103 ? 13.655 9.221 -18.054 1.00 89.75 103 GLU A C 1
ATOM 839 O O . GLU A 1 103 ? 14.107 9.370 -19.192 1.00 89.75 103 GLU A O 1
ATOM 844 N N . ASN A 1 104 ? 12.490 9.750 -17.678 1.00 91.06 104 ASN A N 1
ATOM 845 C CA . ASN A 1 104 ? 11.728 10.670 -18.511 1.00 91.06 104 ASN A CA 1
ATOM 846 C C . ASN A 1 104 ? 11.988 12.111 -18.045 1.00 91.06 104 ASN A C 1
ATOM 848 O O . ASN A 1 104 ? 11.449 12.576 -17.035 1.00 91.06 104 ASN A O 1
ATOM 852 N N . LYS A 1 105 ? 12.809 12.829 -18.818 1.00 89.81 105 LYS A N 1
ATOM 853 C CA . LYS A 1 105 ? 13.198 14.220 -18.537 1.00 89.81 105 LYS A CA 1
ATOM 854 C C . LYS A 1 105 ? 12.052 15.218 -18.689 1.00 89.81 105 LYS A C 1
ATOM 856 O O . LYS A 1 105 ? 12.053 16.233 -17.996 1.00 89.81 105 LYS A O 1
ATOM 861 N N . GLU A 1 106 ? 11.088 14.945 -19.564 1.00 89.75 106 GLU A N 1
ATOM 862 C CA . GLU A 1 106 ? 9.936 15.824 -19.795 1.00 89.75 106 GLU A CA 1
ATOM 863 C C . GLU A 1 106 ? 8.977 15.779 -18.602 1.00 89.75 106 GLU A C 1
ATOM 865 O O . GLU A 1 106 ? 8.585 16.820 -18.076 1.00 89.75 106 GLU A O 1
ATOM 870 N N . ASN A 1 107 ? 8.699 14.575 -18.099 1.00 84.81 107 ASN A N 1
ATOM 871 C CA . ASN A 1 107 ? 7.816 14.352 -16.953 1.00 84.81 107 ASN A CA 1
ATOM 872 C C . ASN A 1 107 ? 8.530 14.446 -15.593 1.00 84.81 107 ASN A C 1
ATOM 874 O O . ASN A 1 107 ? 7.886 14.299 -14.556 1.00 84.81 107 ASN A O 1
ATOM 878 N N . ARG A 1 108 ? 9.852 14.686 -15.582 1.00 88.62 108 ARG A N 1
ATOM 879 C CA . ARG A 1 108 ? 10.710 14.671 -14.380 1.00 88.62 108 ARG A CA 1
ATOM 880 C C . ARG A 1 108 ? 10.487 13.419 -13.523 1.00 88.62 108 ARG A C 1
ATOM 882 O O . ARG A 1 108 ? 10.350 13.505 -12.302 1.00 88.62 108 ARG A O 1
ATOM 889 N N . GLY A 1 109 ? 10.421 12.262 -14.175 1.00 87.19 109 GLY A N 1
ATOM 890 C CA . GLY A 1 109 ? 10.056 11.001 -13.539 1.00 87.19 109 GLY A CA 1
ATOM 891 C C . GLY A 1 109 ? 10.772 9.798 -14.136 1.00 87.19 109 GLY A C 1
ATOM 892 O O . GLY A 1 109 ? 11.668 9.928 -14.969 1.00 87.19 109 GLY A O 1
ATOM 893 N N . PHE A 1 110 ? 10.353 8.615 -13.699 1.00 86.31 110 PHE A N 1
ATOM 894 C CA . PHE A 1 110 ? 10.836 7.340 -14.214 1.00 86.31 110 PHE A CA 1
ATOM 895 C C . PHE A 1 110 ? 9.706 6.607 -14.926 1.00 86.31 110 PHE A C 1
ATOM 897 O O . PHE A 1 110 ? 8.594 6.506 -14.412 1.00 86.31 110 PHE A O 1
ATOM 904 N N . GLU A 1 111 ? 10.022 6.061 -16.087 1.00 90.25 111 GLU A N 1
ATOM 905 C CA . GLU A 1 111 ? 9.222 5.078 -16.800 1.00 90.25 111 GLU A CA 1
ATOM 906 C C . GLU A 1 111 ? 9.878 3.709 -16.661 1.00 90.25 111 GLU A C 1
ATOM 908 O O . GLU A 1 111 ? 11.052 3.592 -16.299 1.00 90.25 111 GLU A O 1
ATOM 913 N N . TYR A 1 112 ? 9.131 2.653 -16.954 1.00 89.12 112 TYR A N 1
ATOM 914 C CA . TYR A 1 112 ? 9.692 1.315 -17.020 1.00 89.12 112 TYR A CA 1
ATOM 915 C C . TYR A 1 112 ? 9.285 0.629 -18.314 1.00 89.12 112 TYR A C 1
ATOM 917 O O . TYR A 1 112 ? 8.190 0.826 -18.838 1.00 89.12 112 TYR A O 1
ATOM 925 N N . LYS A 1 113 ? 10.184 -0.215 -18.810 1.00 89.75 113 LYS A N 1
ATOM 926 C CA . LYS A 1 113 ? 9.912 -1.164 -19.879 1.00 89.75 113 LYS A CA 1
ATOM 927 C C . LYS A 1 113 ? 10.164 -2.556 -19.334 1.00 89.75 113 LYS A C 1
ATOM 929 O O . LYS A 1 113 ? 11.223 -2.813 -18.761 1.00 89.75 113 LYS A O 1
ATOM 934 N N . MET A 1 114 ? 9.193 -3.442 -19.504 1.00 89.69 114 MET A N 1
ATOM 935 C CA . MET A 1 114 ? 9.310 -4.811 -19.028 1.00 89.69 114 MET A CA 1
ATOM 936 C C . MET A 1 114 ? 8.734 -5.806 -20.020 1.00 89.69 114 MET A C 1
ATOM 938 O O . MET A 1 114 ? 7.765 -5.513 -20.717 1.00 89.69 114 MET A O 1
ATOM 942 N N . GLU A 1 115 ? 9.337 -6.983 -20.046 1.00 87.94 115 GLU A N 1
ATOM 943 C CA . GLU A 1 115 ? 8.843 -8.160 -20.741 1.00 87.94 115 GLU A CA 1
ATOM 944 C C . GLU A 1 115 ? 8.635 -9.260 -19.706 1.00 87.94 115 GLU A C 1
ATOM 946 O O . GLU A 1 115 ? 9.563 -9.631 -18.980 1.00 87.94 115 GLU A O 1
ATOM 951 N N . LEU A 1 116 ? 7.402 -9.751 -19.622 1.00 87.31 116 LEU A N 1
ATOM 952 C CA . LEU A 1 116 ? 7.019 -10.768 -18.657 1.00 87.31 116 LEU A CA 1
ATOM 953 C C . LEU A 1 116 ? 7.693 -12.119 -18.947 1.00 87.31 116 LEU A C 1
ATOM 955 O O . LEU A 1 116 ? 7.979 -12.471 -20.094 1.00 87.31 116 LEU A O 1
ATOM 959 N N . GLY A 1 117 ? 7.971 -12.858 -17.876 1.00 85.00 117 GLY A N 1
ATOM 960 C CA . GLY A 1 117 ? 8.440 -14.238 -17.914 1.00 85.00 117 GLY A CA 1
ATOM 961 C C . GLY A 1 117 ? 7.407 -15.195 -18.504 1.00 85.00 117 GLY A C 1
ATOM 962 O O . GLY A 1 117 ? 6.218 -14.887 -18.590 1.00 85.00 117 GLY A O 1
ATOM 963 N N . ASP A 1 118 ? 7.865 -16.384 -18.895 1.00 82.62 118 ASP A N 1
ATOM 964 C CA . ASP A 1 118 ? 6.953 -17.448 -19.315 1.00 82.62 118 ASP A CA 1
ATOM 965 C C . ASP A 1 118 ? 6.061 -17.860 -18.130 1.00 82.62 118 ASP A C 1
ATOM 967 O O . ASP A 1 118 ? 6.557 -18.127 -17.035 1.00 82.62 118 ASP A O 1
ATOM 971 N N . GLY A 1 119 ? 4.743 -17.904 -18.345 1.00 75.88 119 GLY A N 1
ATOM 972 C CA . GLY A 1 119 ? 3.762 -18.268 -17.316 1.00 75.88 119 GLY A CA 1
ATOM 973 C C . GLY A 1 119 ? 3.196 -17.104 -16.492 1.00 75.88 119 GLY A C 1
ATOM 974 O O . GLY A 1 119 ? 2.336 -17.342 -15.647 1.00 75.88 119 GLY A O 1
ATOM 975 N N . GLU A 1 120 ? 3.621 -15.862 -16.733 1.00 80.25 120 GLU A N 1
ATOM 976 C CA . GLU A 1 120 ? 2.924 -14.683 -16.202 1.00 80.25 120 GLU A CA 1
ATOM 977 C C . GLU A 1 120 ? 1.688 -14.340 -17.061 1.00 80.25 120 GLU A C 1
ATOM 979 O O . GLU A 1 120 ? 1.639 -14.637 -18.258 1.00 80.25 120 GLU A O 1
ATOM 984 N N . ALA A 1 121 ? 0.672 -13.732 -16.438 1.00 74.06 121 ALA A N 1
ATOM 985 C CA . ALA A 1 121 ? -0.560 -13.321 -17.114 1.00 74.06 121 ALA A CA 1
ATOM 986 C C . ALA A 1 121 ? -0.293 -12.241 -18.177 1.00 74.06 121 ALA A C 1
ATOM 988 O O . ALA A 1 121 ? 0.652 -11.463 -18.052 1.00 74.06 121 ALA A O 1
ATOM 989 N N . ASP A 1 122 ? -1.138 -12.158 -19.211 1.00 79.12 122 ASP A N 1
ATOM 990 C CA . ASP A 1 122 ? -0.993 -11.128 -20.245 1.00 79.12 122 ASP A CA 1
ATOM 991 C C . ASP A 1 122 ? -1.148 -9.730 -19.627 1.00 79.12 122 ASP A C 1
ATOM 993 O O . ASP A 1 122 ? -2.220 -9.343 -19.152 1.00 79.12 122 ASP A O 1
ATOM 997 N N . LEU A 1 123 ? -0.058 -8.960 -19.658 1.00 77.69 123 LEU A N 1
ATOM 998 C CA . LEU A 1 123 ? -0.002 -7.609 -19.111 1.00 77.69 123 LEU A CA 1
ATOM 999 C C . LEU A 1 123 ? -1.074 -6.693 -19.715 1.00 77.69 123 LEU A C 1
ATOM 1001 O O . LEU A 1 123 ? -1.597 -5.821 -19.025 1.00 77.69 123 LEU A O 1
ATOM 1005 N N . ASN A 1 124 ? -1.415 -6.883 -20.992 1.00 80.75 124 ASN A N 1
ATOM 1006 C CA . ASN A 1 124 ? -2.424 -6.069 -21.661 1.00 80.75 124 ASN A CA 1
ATOM 1007 C C . ASN A 1 124 ? -3.825 -6.360 -21.122 1.00 80.75 124 ASN A C 1
ATOM 1009 O O . ASN A 1 124 ? -4.620 -5.432 -20.988 1.00 80.75 124 ASN A O 1
ATOM 1013 N N . GLU A 1 125 ? -4.130 -7.614 -20.788 1.00 82.62 125 GLU A N 1
ATOM 1014 C CA . GLU A 1 125 ? -5.410 -7.971 -20.170 1.00 82.62 125 GLU A CA 1
ATOM 1015 C C . GLU A 1 125 ? -5.511 -7.408 -18.747 1.00 82.62 125 GLU A C 1
ATOM 1017 O O . GLU A 1 125 ? -6.537 -6.830 -18.391 1.00 82.62 125 GLU A O 1
ATOM 1022 N N . LEU A 1 126 ? -4.423 -7.463 -17.970 1.00 81.94 126 LEU A N 1
ATOM 1023 C CA . LEU A 1 126 ? -4.358 -6.842 -16.641 1.00 81.94 126 LEU A CA 1
ATOM 1024 C C . LEU A 1 126 ? -4.547 -5.319 -16.706 1.00 81.94 126 LEU A C 1
ATOM 1026 O O . LEU A 1 126 ? -5.328 -4.751 -15.941 1.00 81.94 126 LEU A O 1
ATOM 1030 N N . HIS A 1 127 ? -3.915 -4.653 -17.672 1.00 82.31 127 HIS A N 1
ATOM 1031 C CA . HIS A 1 127 ? -4.089 -3.215 -17.872 1.00 82.31 127 HIS A CA 1
ATOM 1032 C C . HIS A 1 127 ? -5.531 -2.831 -18.234 1.00 82.31 127 HIS A C 1
ATOM 1034 O O . HIS A 1 127 ? -6.001 -1.783 -17.790 1.00 82.31 127 HIS A O 1
ATOM 1040 N N . LYS A 1 128 ? -6.263 -3.661 -18.992 1.00 83.12 128 LYS A N 1
ATOM 1041 C CA . LYS A 1 128 ? -7.676 -3.391 -19.332 1.00 83.12 128 LYS A CA 1
ATOM 1042 C C . LYS A 1 128 ? -8.584 -3.345 -18.105 1.00 83.12 128 LYS A C 1
ATOM 1044 O O . LYS A 1 128 ? -9.585 -2.633 -18.131 1.00 83.12 128 LYS A O 1
ATOM 1049 N N . VAL A 1 129 ? -8.239 -4.077 -17.048 1.00 79.94 129 VAL A N 1
ATOM 1050 C CA . VAL A 1 129 ? -8.976 -4.085 -15.774 1.00 79.94 129 VAL A CA 1
ATOM 1051 C C . VAL A 1 129 ? -8.360 -3.153 -14.722 1.00 79.94 129 VAL A C 1
ATOM 1053 O O . VAL A 1 129 ? -8.763 -3.180 -13.564 1.00 79.94 129 VAL A O 1
ATOM 1056 N N . GLY A 1 130 ? -7.405 -2.301 -15.117 1.00 80.06 130 GLY A N 1
ATOM 1057 C CA . GLY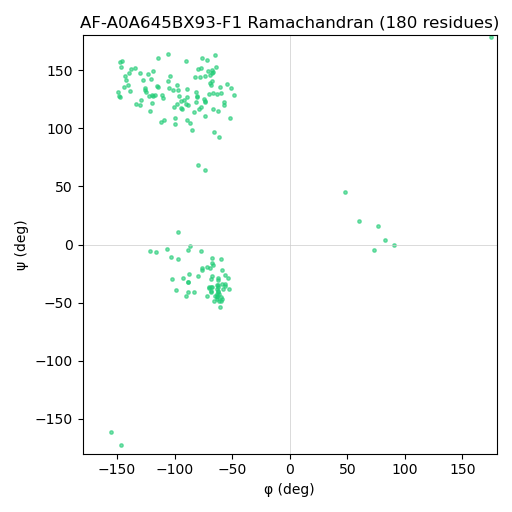 A 1 130 ? -6.774 -1.313 -14.238 1.00 80.06 130 GLY A CA 1
ATOM 1058 C C . GLY A 1 130 ? -5.734 -1.886 -13.271 1.00 80.06 130 GLY A C 1
ATOM 1059 O O . GLY A 1 130 ? -5.362 -1.214 -12.310 1.00 80.06 130 GLY A O 1
ATOM 1060 N N . VAL A 1 131 ? -5.255 -3.113 -13.500 1.00 80.19 131 VAL A N 1
ATOM 1061 C CA . VAL A 1 131 ? -4.198 -3.734 -12.692 1.00 80.19 131 VAL A CA 1
ATOM 1062 C C . VAL A 1 131 ? -2.841 -3.355 -13.273 1.00 80.19 131 VAL A C 1
ATOM 1064 O O . VAL A 1 131 ? -2.535 -3.678 -14.418 1.00 80.19 131 VAL A O 1
ATOM 1067 N N . HIS A 1 132 ? -2.010 -2.697 -12.466 1.00 84.50 132 HIS A N 1
ATOM 1068 C CA . HIS A 1 132 ? -0.672 -2.249 -12.853 1.00 84.50 132 HIS A CA 1
ATOM 1069 C C . HIS A 1 132 ? 0.394 -2.814 -11.910 1.00 84.50 132 HIS A C 1
ATOM 1071 O O . HIS A 1 132 ? 0.138 -2.959 -10.712 1.00 84.50 132 HIS A O 1
ATOM 1077 N N . PRO A 1 133 ? 1.604 -3.112 -12.412 1.00 87.81 133 PRO A N 1
ATOM 1078 C CA . PRO A 1 133 ? 2.693 -3.549 -11.556 1.00 87.81 133 PRO A CA 1
ATOM 1079 C C . PRO A 1 133 ? 3.152 -2.398 -10.653 1.00 87.81 133 PRO A C 1
ATOM 1081 O O . PRO A 1 133 ? 3.320 -1.256 -11.087 1.00 87.81 133 PRO A O 1
ATOM 1084 N N . GLY A 1 134 ? 3.395 -2.716 -9.386 1.00 88.31 134 GLY A N 1
ATOM 1085 C CA . GLY A 1 134 ? 4.090 -1.836 -8.460 1.00 88.31 134 GLY A CA 1
ATOM 1086 C C . GLY A 1 134 ? 5.596 -1.856 -8.713 1.00 88.31 134 GLY A C 1
ATOM 1087 O O . GLY A 1 134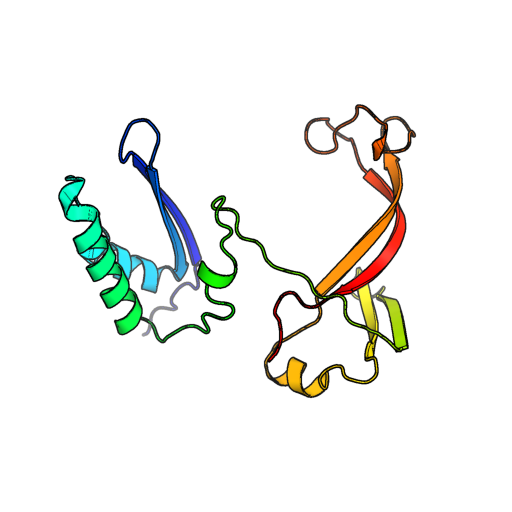 ? 6.153 -2.862 -9.158 1.00 88.31 134 GLY A O 1
ATOM 1088 N N . LEU A 1 135 ? 6.268 -0.749 -8.390 1.00 90.19 135 LEU A N 1
ATOM 1089 C CA . LEU A 1 135 ? 7.722 -0.638 -8.484 1.00 90.19 135 LEU A CA 1
ATOM 1090 C C . LEU A 1 135 ? 8.362 -0.566 -7.098 1.00 90.19 135 LEU A C 1
ATOM 1092 O O . LEU A 1 135 ? 8.014 0.282 -6.275 1.00 90.19 135 LEU A O 1
ATOM 1096 N N . GLY A 1 136 ? 9.313 -1.463 -6.845 1.00 89.75 136 GLY A N 1
ATOM 1097 C C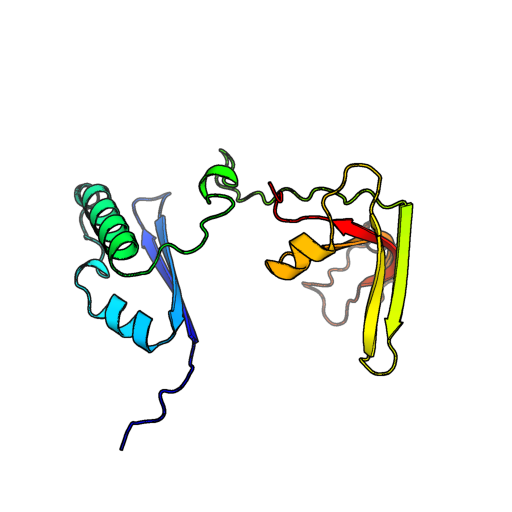A . GLY A 1 136 ? 10.110 -1.513 -5.626 1.00 89.75 136 GLY A CA 1
ATOM 1098 C C . GLY A 1 136 ? 11.577 -1.215 -5.900 1.00 89.75 136 GLY A C 1
ATOM 1099 O O . GLY A 1 136 ? 12.045 -1.351 -7.028 1.00 89.75 136 GLY A O 1
ATOM 1100 N N . TRP A 1 137 ? 12.303 -0.836 -4.850 1.00 90.62 137 TRP A N 1
ATOM 1101 C CA . TRP A 1 137 ? 13.740 -0.581 -4.903 1.00 90.62 137 TRP A CA 1
ATOM 1102 C C . TRP A 1 137 ? 14.434 -1.339 -3.779 1.00 90.62 137 TRP A C 1
ATOM 1104 O O . TRP A 1 137 ? 14.146 -1.116 -2.602 1.00 90.62 137 TRP A O 1
ATOM 1114 N N . LEU A 1 138 ? 15.350 -2.234 -4.137 1.00 91.19 138 LEU A N 1
ATOM 1115 C CA . LEU A 1 138 ? 16.267 -2.853 -3.192 1.00 91.19 138 LEU A CA 1
ATOM 1116 C C . LEU A 1 138 ? 17.478 -1.933 -3.051 1.00 91.19 138 LEU A C 1
ATOM 1118 O O . LEU A 1 138 ? 18.300 -1.846 -3.960 1.00 91.19 138 LEU A O 1
ATOM 1122 N N . ILE A 1 139 ? 17.558 -1.214 -1.935 1.00 93.38 139 ILE A N 1
ATOM 1123 C CA . ILE A 1 139 ? 18.679 -0.318 -1.644 1.00 93.38 139 ILE A CA 1
ATOM 1124 C C . ILE A 1 139 ? 19.886 -1.182 -1.271 1.00 93.38 139 ILE A C 1
ATOM 1126 O O . ILE A 1 139 ? 19.887 -1.822 -0.226 1.00 93.38 139 ILE A O 1
ATOM 1130 N N . GLU A 1 140 ? 20.898 -1.204 -2.135 1.00 94.56 140 GLU A N 1
ATOM 1131 C CA . GLU A 1 140 ? 22.141 -1.951 -1.901 1.00 94.56 140 GLU A CA 1
ATOM 1132 C C . GLU A 1 140 ? 23.209 -1.089 -1.231 1.00 94.56 140 GLU A C 1
ATOM 1134 O O . GLU A 1 140 ? 24.087 -1.607 -0.549 1.00 94.56 140 GLU A O 1
ATOM 1139 N N . LYS A 1 141 ? 23.174 0.226 -1.474 1.00 95.69 141 LYS A N 1
ATOM 1140 C CA . LYS A 1 141 ? 24.141 1.156 -0.903 1.00 95.69 141 LYS A CA 1
ATOM 1141 C C . LYS A 1 141 ? 23.525 2.520 -0.680 1.00 95.69 141 LYS A C 1
ATOM 1143 O O . LYS A 1 141 ? 22.923 3.106 -1.588 1.00 95.69 141 LYS A O 1
ATOM 1148 N N . SER A 1 142 ? 23.726 3.044 0.518 1.00 96.38 142 SER A N 1
ATOM 1149 C CA . SER A 1 142 ? 23.148 4.309 0.931 1.00 96.38 142 SER A CA 1
ATOM 1150 C C . SER A 1 142 ? 24.067 5.057 1.893 1.00 96.38 142 SER A C 1
ATOM 1152 O O . SER A 1 142 ? 24.936 4.453 2.517 1.00 96.38 142 SER A O 1
ATOM 1154 N N . LYS A 1 143 ? 23.917 6.378 1.988 1.00 97.19 143 LYS A N 1
ATOM 1155 C CA . LYS A 1 143 ? 24.689 7.224 2.904 1.00 97.19 143 LYS A CA 1
ATOM 1156 C C . LYS A 1 143 ? 23.816 8.267 3.577 1.00 97.19 143 LYS A C 1
ATOM 1158 O O . LYS A 1 143 ? 22.836 8.741 3.006 1.00 97.19 143 LYS A O 1
ATOM 1163 N N . CYS A 1 144 ? 24.211 8.646 4.784 1.00 95.81 144 CYS A N 1
ATOM 1164 C CA . CYS A 1 144 ? 23.671 9.808 5.472 1.00 95.81 144 CYS A CA 1
ATOM 1165 C C . CYS A 1 144 ? 24.331 11.088 4.951 1.00 95.81 144 CYS A C 1
ATOM 1167 O O . CYS A 1 144 ? 25.554 11.213 4.996 1.00 95.81 144 CYS A O 1
ATOM 1169 N N . ASP A 1 145 ? 23.531 12.064 4.526 1.00 94.56 145 ASP A N 1
ATOM 1170 C CA . ASP A 1 145 ? 24.052 13.346 4.036 1.00 94.56 145 ASP A CA 1
ATOM 1171 C C . ASP A 1 145 ? 24.630 14.231 5.151 1.00 94.56 145 ASP A C 1
ATOM 1173 O O . ASP A 1 145 ? 25.449 15.102 4.872 1.00 94.56 145 ASP A O 1
ATOM 1177 N N . ALA A 1 146 ? 24.268 13.984 6.415 1.00 93.94 146 ALA A N 1
ATOM 1178 C CA . ALA A 1 146 ? 24.777 14.757 7.547 1.00 93.94 146 ALA A CA 1
ATOM 1179 C C . ALA A 1 146 ? 26.149 14.275 8.048 1.00 93.94 146 ALA A C 1
ATOM 1181 O O . ALA A 1 146 ? 27.003 15.092 8.381 1.00 93.94 146 ALA A O 1
ATOM 1182 N N . CYS A 1 147 ? 26.379 12.958 8.116 1.00 93.88 147 CYS A N 1
ATOM 1183 C CA . CYS A 1 147 ? 27.612 12.393 8.687 1.00 93.88 147 CYS A CA 1
ATOM 1184 C C . CYS A 1 147 ? 28.476 11.606 7.690 1.00 93.88 147 CYS A C 1
ATOM 1186 O O . CYS A 1 147 ? 29.578 11.181 8.037 1.00 93.88 147 CYS A O 1
ATOM 1188 N N . GLY A 1 148 ? 27.993 11.381 6.464 1.00 93.56 148 GLY A N 1
ATOM 1189 C CA . GLY A 1 148 ? 28.717 10.698 5.386 1.00 93.56 148 GLY A CA 1
ATOM 1190 C C . GLY A 1 148 ? 28.878 9.181 5.547 1.00 93.56 148 GLY A C 1
ATOM 1191 O O . GLY A 1 148 ? 29.400 8.533 4.638 1.00 93.56 148 GLY A O 1
ATOM 1192 N N . GLN A 1 149 ? 28.440 8.609 6.671 1.00 95.38 149 GLN A N 1
ATOM 1193 C CA . GLN A 1 149 ? 28.502 7.169 6.943 1.00 95.38 149 GLN A CA 1
ATOM 1194 C C . GLN A 1 149 ? 27.419 6.396 6.169 1.00 95.38 149 GLN A C 1
ATOM 1196 O O . GLN A 1 149 ? 26.418 7.009 5.770 1.00 95.38 149 GLN A O 1
ATOM 1201 N N . PRO A 1 150 ? 27.580 5.068 5.981 1.00 95.31 150 PRO A N 1
ATOM 1202 C CA . PRO A 1 150 ? 26.476 4.196 5.586 1.00 95.31 150 PRO A CA 1
ATOM 1203 C C . PRO A 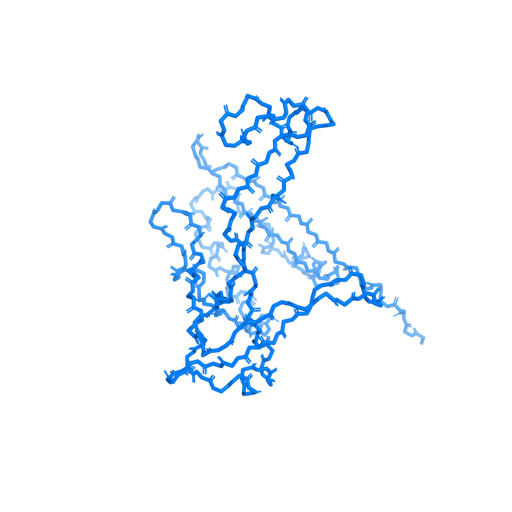1 150 ? 25.262 4.461 6.475 1.00 95.31 150 PRO A C 1
ATOM 1205 O O . PRO A 1 150 ? 25.392 4.548 7.698 1.00 95.31 150 PRO A O 1
ATOM 1208 N N . TYR A 1 151 ? 24.097 4.689 5.871 1.00 93.06 151 TYR A N 1
ATOM 1209 C CA . TYR A 1 151 ? 22.945 5.180 6.631 1.00 93.06 151 TYR A CA 1
ATOM 1210 C C . TYR A 1 151 ? 22.424 4.127 7.612 1.00 93.06 151 TYR A C 1
ATOM 1212 O O . TYR A 1 151 ? 22.044 4.467 8.729 1.00 93.06 151 TYR A O 1
ATOM 1220 N N . GLU A 1 152 ? 22.463 2.860 7.207 1.00 89.88 152 GLU A N 1
ATOM 1221 C CA . GLU A 1 152 ? 22.129 1.683 8.010 1.00 89.88 152 GLU A CA 1
ATOM 1222 C C . GLU A 1 152 ? 22.946 1.560 9.308 1.00 89.88 152 GLU A C 1
ATOM 1224 O O . GLU A 1 152 ? 22.442 1.013 10.288 1.00 89.88 152 GLU A O 1
ATOM 1229 N N . ASP A 1 153 ? 24.152 2.134 9.341 1.00 93.62 153 ASP A N 1
ATOM 1230 C CA . ASP A 1 153 ? 25.081 2.057 10.473 1.00 93.62 153 ASP A CA 1
ATOM 1231 C C . ASP A 1 153 ? 25.175 3.374 11.262 1.00 93.62 153 ASP A C 1
ATOM 1233 O O . ASP A 1 153 ? 25.887 3.472 12.267 1.00 93.62 153 ASP A O 1
ATOM 1237 N N . CYS A 1 154 ? 24.492 4.429 10.807 1.00 93.38 154 CYS A N 1
ATOM 1238 C CA . CYS A 1 154 ? 24.597 5.748 11.414 1.00 93.38 154 CYS A CA 1
ATOM 1239 C C . CYS A 1 154 ? 23.556 5.962 12.525 1.00 93.38 154 CYS A C 1
ATOM 1241 O O . CYS A 1 154 ? 22.506 5.328 12.575 1.00 93.38 154 CYS A O 1
ATOM 1243 N N . LYS A 1 155 ? 23.838 6.911 13.427 1.00 95.06 155 LYS A N 1
ATOM 1244 C CA . LYS A 1 155 ? 22.906 7.314 14.498 1.00 95.06 155 LYS A CA 1
ATOM 1245 C C . LYS A 1 155 ? 21.937 8.426 14.083 1.00 95.06 155 LYS A C 1
ATOM 1247 O O . LYS A 1 155 ? 21.100 8.816 14.889 1.00 95.06 155 LYS A O 1
ATOM 1252 N N . CYS A 1 156 ? 22.086 8.962 12.874 1.00 93.94 156 CYS A N 1
ATOM 1253 C CA . CYS A 1 156 ? 21.246 10.042 12.369 1.00 93.94 156 CYS A CA 1
ATOM 1254 C C . CYS A 1 156 ? 19.888 9.491 11.917 1.00 93.94 156 CYS A C 1
ATOM 1256 O O . CYS A 1 156 ? 19.803 8.407 11.342 1.00 93.94 156 CYS A O 1
ATOM 1258 N N . SER A 1 157 ? 18.827 10.263 12.119 1.00 91.38 157 SER A N 1
ATOM 1259 C CA . SER A 1 157 ? 17.465 9.901 11.748 1.00 91.38 157 SER A CA 1
ATOM 1260 C C . SER A 1 157 ? 16.876 10.915 10.780 1.00 91.38 157 SER A C 1
ATOM 1262 O O . SER A 1 157 ? 16.569 12.036 11.162 1.00 91.38 157 SER A O 1
ATOM 1264 N N . LYS A 1 158 ? 16.584 10.488 9.547 1.00 90.88 158 LYS A N 1
ATOM 1265 C CA . LYS A 1 158 ? 15.844 11.297 8.560 1.00 90.88 158 LYS A CA 1
ATOM 1266 C C . LYS A 1 158 ? 14.436 11.719 9.011 1.00 90.88 158 LYS A C 1
ATOM 1268 O O . LYS A 1 158 ? 13.789 12.493 8.316 1.00 90.88 158 LYS A O 1
ATOM 1273 N N . ILE A 1 159 ? 13.915 11.129 10.094 1.00 90.44 159 ILE A N 1
ATOM 1274 C CA . ILE A 1 159 ? 12.577 11.418 10.634 1.00 90.44 159 ILE A CA 1
ATOM 1275 C C . ILE A 1 159 ? 12.662 12.392 11.813 1.00 90.44 159 ILE A C 1
ATOM 1277 O O . ILE A 1 159 ? 11.789 13.241 11.961 1.00 90.44 159 ILE A O 1
ATOM 1281 N N . LEU A 1 160 ? 13.677 12.243 12.669 1.00 93.69 160 LEU A N 1
ATOM 1282 C CA . LEU A 1 160 ? 13.767 12.967 13.942 1.00 93.69 160 LEU A CA 1
ATOM 1283 C C . LEU A 1 160 ? 14.750 14.138 13.894 1.00 93.69 160 LEU A C 1
ATOM 1285 O O . LEU A 1 160 ? 14.553 15.123 14.602 1.00 93.69 160 LEU A O 1
ATOM 1289 N N . ASP A 1 161 ? 15.787 14.041 13.065 1.00 91.88 161 ASP A N 1
ATOM 1290 C CA . ASP A 1 161 ? 16.846 15.035 12.993 1.00 91.88 161 ASP A CA 1
ATOM 1291 C C . ASP A 1 161 ? 16.598 15.999 11.834 1.00 91.88 161 ASP A C 1
ATOM 1293 O O . ASP A 1 161 ? 16.234 15.615 10.718 1.00 91.88 161 ASP A O 1
ATOM 1297 N N . LYS A 1 162 ? 16.824 17.285 12.098 1.00 91.44 162 LYS A N 1
ATOM 1298 C CA . LYS A 1 162 ? 16.669 18.334 11.096 1.00 91.44 162 LYS A CA 1
ATOM 1299 C C . LYS A 1 162 ? 17.764 18.219 10.032 1.00 91.44 162 LYS A C 1
ATOM 1301 O O . LYS A 1 162 ? 18.925 17.996 10.360 1.00 91.44 162 LYS A O 1
ATOM 1306 N N . ASP A 1 163 ? 17.383 18.414 8.771 1.00 90.38 163 ASP A N 1
ATOM 1307 C CA . ASP A 1 163 ? 18.286 18.454 7.612 1.00 90.38 163 ASP A CA 1
ATOM 1308 C C . ASP A 1 163 ? 19.096 17.156 7.385 1.00 90.38 163 ASP A C 1
ATOM 1310 O O . ASP A 1 163 ? 20.097 17.148 6.669 1.00 90.38 163 ASP A O 1
ATOM 1314 N N . VAL A 1 164 ? 18.646 16.027 7.948 1.00 93.81 164 VAL A N 1
ATOM 1315 C CA . VAL A 1 164 ? 19.211 14.701 7.671 1.00 93.81 164 VAL A CA 1
ATOM 1316 C C . VAL A 1 164 ? 18.484 14.065 6.491 1.00 93.81 164 VAL A C 1
ATOM 1318 O O . VAL A 1 164 ? 17.283 13.803 6.547 1.00 93.81 164 VAL A O 1
ATOM 1321 N N . ALA A 1 165 ? 19.232 13.746 5.436 1.00 93.69 165 ALA A N 1
ATOM 1322 C CA . ALA A 1 165 ? 18.730 13.009 4.283 1.00 93.69 165 ALA A CA 1
ATOM 1323 C C . ALA A 1 165 ? 19.466 11.676 4.096 1.00 93.69 165 ALA A C 1
ATOM 1325 O O . ALA A 1 165 ? 20.649 11.533 4.415 1.00 93.69 165 ALA A O 1
ATOM 1326 N N . LEU A 1 166 ? 18.737 10.704 3.547 1.00 94.12 166 LEU A N 1
ATOM 1327 C CA . LEU A 1 166 ? 19.288 9.453 3.046 1.00 94.12 166 LEU A CA 1
ATOM 1328 C C . LEU A 1 166 ? 19.570 9.594 1.551 1.00 94.12 166 LEU A C 1
ATOM 1330 O O . LEU A 1 166 ? 18.636 9.722 0.760 1.00 94.12 166 LEU A O 1
ATOM 1334 N N . ARG A 1 167 ? 20.839 9.503 1.160 1.00 94.44 167 ARG A N 1
ATOM 1335 C CA . ARG A 1 167 ? 21.251 9.436 -0.240 1.00 94.44 167 ARG A CA 1
ATOM 1336 C C . ARG A 1 167 ? 21.418 7.990 -0.666 1.00 94.44 167 ARG A C 1
ATOM 1338 O O . ARG A 1 167 ? 22.266 7.269 -0.145 1.00 94.44 167 ARG A O 1
ATOM 1345 N N . ILE A 1 168 ? 20.616 7.569 -1.634 1.00 94.00 168 ILE A N 1
ATOM 1346 C CA . ILE A 1 168 ? 20.724 6.244 -2.245 1.00 94.00 168 ILE A CA 1
ATOM 1347 C C . ILE A 1 168 ? 21.812 6.320 -3.319 1.00 94.00 168 ILE A C 1
ATOM 1349 O O . ILE A 1 168 ? 21.657 7.034 -4.305 1.00 94.00 168 ILE A O 1
ATOM 1353 N N . GLU A 1 169 ? 22.924 5.611 -3.117 1.00 93.88 169 GLU A N 1
ATOM 1354 C CA . GLU A 1 169 ? 24.020 5.543 -4.096 1.00 93.88 169 GLU A CA 1
ATOM 1355 C C . GLU A 1 169 ? 23.809 4.401 -5.094 1.00 93.88 169 GLU A C 1
ATOM 1357 O O . GLU A 1 169 ? 24.220 4.499 -6.249 1.00 93.88 169 GLU A O 1
ATOM 1362 N N . LYS A 1 170 ? 23.183 3.306 -4.647 1.00 94.00 170 LYS A N 1
ATOM 1363 C CA . LYS A 1 170 ? 22.880 2.142 -5.479 1.00 94.00 170 LYS A CA 1
ATOM 1364 C C . LYS A 1 170 ? 21.581 1.492 -5.020 1.00 94.00 170 LYS A C 1
ATOM 1366 O O . LYS A 1 170 ? 21.436 1.144 -3.846 1.00 94.00 170 LYS A O 1
ATOM 1371 N N . ALA A 1 171 ? 20.658 1.301 -5.953 1.00 92.88 171 ALA A N 1
ATOM 1372 C CA . ALA A 1 171 ? 19.448 0.528 -5.731 1.00 92.88 171 ALA A CA 1
ATOM 1373 C C . ALA A 1 171 ? 19.075 -0.263 -6.983 1.00 92.88 171 ALA A C 1
ATOM 1375 O O . ALA A 1 171 ? 19.268 0.206 -8.104 1.00 92.88 171 ALA A O 1
ATOM 1376 N N . LEU A 1 172 ? 18.525 -1.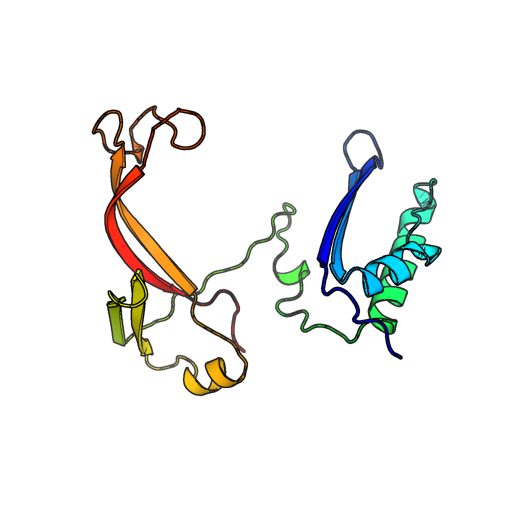455 -6.772 1.00 90.94 172 LEU A N 1
ATOM 1377 C CA . LEU A 1 172 ? 18.021 -2.315 -7.832 1.00 90.94 172 LEU A CA 1
ATOM 1378 C C . LEU A 1 172 ? 16.498 -2.190 -7.900 1.00 90.94 172 LEU A C 1
ATOM 1380 O O . LEU A 1 172 ? 15.823 -2.516 -6.917 1.00 90.94 172 LEU A O 1
ATOM 1384 N N . PRO A 1 173 ? 15.939 -1.722 -9.023 1.00 91.62 173 PRO A N 1
ATOM 1385 C CA . PRO A 1 173 ? 14.500 -1.678 -9.190 1.00 91.62 173 PRO A CA 1
ATOM 1386 C C . PRO A 1 173 ? 13.963 -3.093 -9.430 1.00 91.62 173 PRO A C 1
ATOM 1388 O O . PRO A 1 173 ? 14.607 -3.908 -10.093 1.00 91.62 173 PRO A O 1
ATOM 1391 N N . PHE A 1 174 ? 12.773 -3.390 -8.915 1.00 90.88 174 PHE A N 1
ATOM 1392 C CA . PHE A 1 174 ? 12.085 -4.648 -9.193 1.00 90.88 174 PHE A CA 1
ATOM 1393 C C . PHE A 1 174 ? 10.567 -4.446 -9.300 1.00 90.88 174 PHE A C 1
ATOM 1395 O O . PHE A 1 174 ? 9.981 -3.754 -8.460 1.00 90.88 174 PHE A O 1
ATOM 1402 N N . PRO A 1 175 ? 9.915 -5.054 -10.304 1.00 91.81 175 PRO A N 1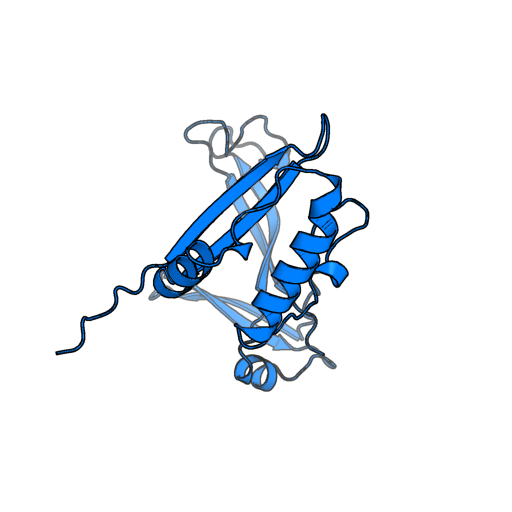
ATOM 1403 C CA . PRO A 1 175 ? 8.468 -5.014 -10.440 1.00 91.81 175 PRO A CA 1
ATOM 1404 C C . PRO A 1 175 ? 7.803 -6.070 -9.540 1.00 91.81 175 PRO A C 1
ATOM 1406 O O . PRO A 1 175 ? 8.336 -7.167 -9.331 1.00 91.81 175 PRO A O 1
ATOM 1409 N N . PHE A 1 176 ? 6.641 -5.745 -8.974 1.00 90.88 176 PHE A N 1
ATOM 1410 C CA . PHE A 1 176 ? 5.870 -6.664 -8.133 1.00 90.88 176 PHE A CA 1
ATOM 1411 C C . PHE A 1 176 ? 4.357 -6.462 -8.272 1.00 90.88 176 PHE A C 1
ATOM 1413 O O . PHE A 1 176 ? 3.883 -5.356 -8.519 1.00 90.88 176 PHE A O 1
ATOM 1420 N N . TRP A 1 177 ? 3.598 -7.527 -8.035 1.00 86.19 177 TRP A N 1
ATOM 1421 C CA . TRP A 1 177 ? 2.151 -7.478 -7.852 1.00 86.19 177 TRP A CA 1
ATOM 1422 C C . TRP A 1 177 ? 1.806 -7.268 -6.370 1.00 86.19 177 TRP A C 1
ATOM 1424 O O . TRP A 1 177 ? 2.394 -7.926 -5.504 1.00 86.19 177 TRP A O 1
ATOM 1434 N N . THR A 1 178 ? 0.887 -6.345 -6.070 1.00 77.44 178 THR A N 1
ATOM 1435 C CA . THR A 1 178 ? 0.277 -6.166 -4.732 1.00 77.44 178 THR A CA 1
ATOM 1436 C C . THR A 1 178 ? -0.954 -7.029 -4.532 1.00 77.44 178 THR A C 1
ATOM 1438 O O . THR A 1 178 ? -1.202 -7.493 -3.422 1.00 77.44 178 THR A O 1
ATOM 1441 N N . ASP A 1 179 ? -1.678 -7.253 -5.619 1.00 66.94 179 ASP A N 1
ATOM 1442 C CA . ASP A 1 179 ? -2.834 -8.128 -5.699 1.00 66.94 179 ASP A CA 1
ATOM 1443 C C . ASP A 1 179 ? -2.389 -9.402 -6.403 1.00 66.94 179 ASP A C 1
ATOM 1445 O O . ASP A 1 179 ? -1.509 -9.357 -7.258 1.00 66.94 179 ASP A O 1
ATOM 1449 N N . GLN A 1 180 ? -2.925 -10.558 -6.030 1.00 58.34 180 GLN A N 1
ATOM 1450 C CA . GLN A 1 180 ? -2.710 -11.760 -6.829 1.00 58.34 180 GLN A CA 1
ATOM 1451 C C . GLN A 1 180 ? -3.777 -11.744 -7.922 1.00 58.34 180 GLN A C 1
ATOM 1453 O O . GLN A 1 180 ? -4.912 -12.098 -7.604 1.00 58.34 180 GLN A O 1
ATOM 1458 N N . PRO A 1 181 ? -3.485 -11.296 -9.162 1.00 50.66 181 PRO A N 1
ATOM 1459 C CA . PRO A 1 181 ? -4.438 -11.487 -10.243 1.00 50.66 181 PRO A CA 1
ATOM 1460 C C . PRO A 1 181 ? -4.709 -12.991 -10.359 1.00 50.66 181 PRO A C 1
ATOM 1462 O O . PRO A 1 181 ? -3.764 -13.781 -10.445 1.00 50.66 181 PRO A O 1
ATOM 1465 N N . LEU A 1 182 ? -5.986 -13.364 -10.243 1.00 48.12 182 LEU A N 1
ATOM 1466 C CA . LEU A 1 182 ? -6.471 -14.724 -10.486 1.00 48.12 182 LEU A CA 1
ATOM 1467 C C . LEU A 1 182 ? -6.314 -15.089 -11.963 1.00 48.12 182 LEU A C 1
ATOM 1469 O O . LEU A 1 182 ? -6.591 -14.211 -12.812 1.00 48.12 182 LEU A O 1
#

Sequence (182 aa):
MGAKGTNWTLCYNIAFPLDKDREIRISTFGHIEALINWLENPLSRPPILSGELQAWTEKVVDFLRNTYPENIDHPKIFSILMTSGILLIKRKRIETKSFQIIENKENRGFEYKMELGDGEADLNELHKVGVHPGLGWLIEKSKCDACGQPYEDCKCSKILDKDVALRIEKALPFPFWTDQPL

Organism: NCBI:txid1076179

Foldseek 3Di:
DDPPQDQDKDWDWDWADLDDPDIDIDTDIDGPVVVVVCVPDPLVDADPDSVCRVVSVVVVVVCCPVVDPDDPCAPPQVVQQDPVRDRHQDKAFFAFPDKDWDQDPVVRDIDMDTHGDPPDDDPVVCVVVVFDWDKDKAQPFKAKPVPRDTPVPDPDDPVPDPPIDIGRPDIDMTTIGSGDDD

Radius of gyration: 23.31 Å; Cα contacts (8 Å, |Δi|>4): 220; chains: 1; bounding box: 60×44×52 Å

Mean predicted aligned error: 12.68 Å

pLDDT: mean 82.67, std 11.2, range [32.56, 97.19]

Solvent-accessible surface area (backbone atoms only — not comparable to full-atom values): 11592 Å² total; per-residue (Å²): 136,82,80,83,77,76,93,46,69,51,76,53,73,49,76,44,78,76,56,97,88,44,66,50,75,50,77,46,74,45,46,49,72,62,48,49,58,44,68,71,35,75,75,66,56,78,68,90,49,78,90,47,40,65,66,50,50,52,52,43,53,51,49,50,62,73,72,42,78,84,66,85,68,72,78,42,69,74,80,28,44,42,99,88,72,49,78,52,80,64,69,45,74,56,62,54,76,41,77,47,80,42,82,36,78,90,76,73,43,76,46,74,51,75,38,74,28,93,91,60,77,63,65,69,64,37,46,75,74,72,51,72,77,42,81,46,69,50,76,78,37,47,26,24,71,72,77,68,41,50,41,94,80,44,94,75,39,68,86,81,41,85,90,35,45,79,44,76,79,36,64,48,75,45,51,23,31,67,63,82,84,126